Protein AF-A0A8C7IF73-F1 (afdb_monomer_lite)

Structure (mmCIF, N/CA/C/O backbone):
data_AF-A0A8C7IF73-F1
#
_entry.id   AF-A0A8C7IF73-F1
#
loop_
_atom_site.group_PDB
_atom_site.id
_atom_site.type_symbol
_atom_site.label_atom_id
_atom_site.label_alt_id
_atom_site.label_comp_id
_atom_site.label_asym_id
_atom_site.label_entity_id
_atom_site.label_seq_id
_atom_site.pdbx_PDB_ins_code
_atom_site.Cartn_x
_atom_site.Cartn_y
_atom_site.Cartn_z
_atom_site.occupancy
_atom_site.B_iso_or_equiv
_atom_site.auth_seq_id
_atom_site.auth_comp_id
_atom_site.auth_asym_id
_atom_site.auth_atom_id
_atom_site.pdbx_PDB_model_num
ATOM 1 N N . VAL A 1 1 ? 73.029 7.710 -110.529 1.00 63.19 1 VAL A N 1
ATOM 2 C CA . VAL A 1 1 ? 71.554 7.652 -110.372 1.00 63.19 1 VAL A CA 1
ATOM 3 C C . VAL A 1 1 ? 71.143 6.710 -109.238 1.00 63.19 1 VAL A C 1
ATOM 5 O O . VAL A 1 1 ? 70.596 7.200 -108.262 1.00 63.19 1 VAL A O 1
ATOM 8 N N . ASN A 1 2 ? 71.492 5.415 -109.267 1.00 70.94 2 ASN A N 1
ATOM 9 C CA . ASN A 1 2 ? 71.049 4.446 -108.241 1.00 70.94 2 ASN A CA 1
ATOM 10 C C . ASN A 1 2 ? 71.467 4.764 -106.793 1.00 70.94 2 ASN A C 1
ATOM 12 O O . ASN A 1 2 ? 70.643 4.641 -105.898 1.00 70.94 2 ASN A O 1
ATOM 16 N N . LEU A 1 3 ? 72.705 5.211 -106.543 1.00 71.00 3 LEU A N 1
ATOM 17 C CA . LEU A 1 3 ? 73.169 5.534 -105.181 1.00 71.00 3 LEU A CA 1
ATOM 18 C C . LEU A 1 3 ? 72.420 6.724 -104.553 1.00 71.00 3 LEU A C 1
ATOM 20 O O . LEU A 1 3 ? 72.043 6.648 -103.390 1.00 71.00 3 LEU A O 1
ATOM 24 N N . GLN A 1 4 ? 72.145 7.788 -105.316 1.00 70.31 4 GLN A N 1
ATOM 25 C CA . GLN A 1 4 ? 71.379 8.942 -104.821 1.00 70.31 4 GLN A CA 1
ATOM 26 C C . GLN A 1 4 ? 69.923 8.583 -104.526 1.00 70.31 4 GLN A C 1
ATOM 28 O O . GLN A 1 4 ? 69.417 8.954 -103.474 1.00 70.31 4 GLN A O 1
ATOM 33 N N . VAL A 1 5 ? 69.271 7.828 -105.416 1.00 76.06 5 VAL A N 1
ATOM 34 C CA . VAL A 1 5 ? 67.888 7.376 -105.203 1.00 76.06 5 VAL A CA 1
ATOM 35 C C . VAL A 1 5 ? 67.810 6.459 -103.983 1.00 76.06 5 VAL A C 1
ATOM 37 O O . VAL A 1 5 ? 66.917 6.620 -103.162 1.00 76.06 5 VAL A O 1
ATOM 40 N N . ASN A 1 6 ? 68.775 5.552 -103.806 1.00 77.19 6 ASN A N 1
ATOM 41 C CA . ASN A 1 6 ? 68.769 4.631 -102.672 1.00 77.19 6 ASN A CA 1
ATOM 42 C C . ASN A 1 6 ? 69.015 5.357 -101.340 1.00 77.19 6 ASN A C 1
ATOM 44 O O . ASN A 1 6 ? 68.323 5.092 -100.366 1.00 77.19 6 ASN A O 1
ATOM 48 N N . VAL A 1 7 ? 69.942 6.322 -101.295 1.00 77.69 7 VAL A N 1
ATOM 49 C CA . VAL A 1 7 ? 70.156 7.153 -100.097 1.00 77.69 7 VAL A CA 1
ATOM 50 C C . VAL A 1 7 ? 68.927 8.011 -99.804 1.00 77.69 7 VAL A C 1
ATOM 52 O O . VAL A 1 7 ? 68.497 8.070 -98.657 1.00 77.69 7 VAL A O 1
ATOM 55 N N . GLN A 1 8 ? 68.319 8.629 -100.818 1.00 75.50 8 GLN A N 1
ATOM 56 C CA . GLN A 1 8 ? 67.138 9.469 -100.638 1.00 75.50 8 GLN A CA 1
ATOM 57 C C . GLN A 1 8 ? 65.936 8.658 -100.144 1.00 75.50 8 GLN A C 1
ATOM 59 O O . GLN A 1 8 ? 65.316 9.048 -99.161 1.00 75.50 8 GLN A O 1
ATOM 64 N N . VAL A 1 9 ? 65.643 7.509 -100.759 1.00 78.94 9 VAL A N 1
ATOM 65 C CA . VAL A 1 9 ? 64.551 6.623 -100.330 1.00 78.94 9 VAL A CA 1
ATOM 66 C C . VAL A 1 9 ? 64.827 6.074 -98.935 1.00 78.94 9 VAL A C 1
ATOM 68 O O . VAL A 1 9 ? 63.935 6.095 -98.097 1.00 78.94 9 VAL A O 1
ATOM 71 N N . ASN A 1 10 ? 66.052 5.637 -98.641 1.00 78.56 10 ASN A N 1
ATOM 72 C CA . ASN A 1 10 ? 66.364 5.053 -97.340 1.00 78.56 10 ASN A CA 1
ATOM 73 C C . ASN A 1 10 ? 66.316 6.100 -96.218 1.00 78.56 10 ASN A C 1
ATOM 75 O O . ASN A 1 10 ? 65.770 5.827 -95.156 1.00 78.56 10 ASN A O 1
ATOM 79 N N . VAL A 1 11 ? 66.811 7.321 -96.454 1.00 78.31 11 VAL A N 1
ATOM 80 C CA . VAL A 1 11 ? 66.682 8.436 -95.501 1.00 78.31 11 VAL A CA 1
ATOM 81 C C . VAL A 1 11 ? 65.220 8.836 -95.344 1.00 78.31 11 VAL A C 1
ATOM 83 O O . VAL A 1 11 ? 64.757 8.984 -94.221 1.00 78.31 11 VAL A O 1
ATOM 86 N N . GLN A 1 12 ? 64.469 8.967 -96.435 1.00 77.50 12 GLN A N 1
ATOM 87 C CA . GLN A 1 12 ? 63.072 9.383 -96.378 1.00 77.50 12 GLN A CA 1
ATOM 88 C C . GLN A 1 12 ? 62.206 8.341 -95.662 1.00 77.50 12 GLN A C 1
ATOM 90 O O . GLN A 1 12 ? 61.445 8.702 -94.771 1.00 77.50 12 GLN A O 1
ATOM 95 N N . VAL A 1 13 ? 62.377 7.053 -95.967 1.00 77.81 13 VAL A N 1
ATOM 96 C CA . VAL A 1 13 ? 61.657 5.960 -95.304 1.00 77.81 13 VAL A CA 1
ATOM 97 C C . VAL A 1 13 ? 62.093 5.827 -93.847 1.00 77.81 13 VAL A C 1
ATOM 99 O O . VAL A 1 13 ? 61.225 5.776 -92.987 1.00 77.81 13 VAL A O 1
ATOM 102 N N . ASN A 1 14 ? 63.391 5.841 -93.520 1.00 77.62 14 ASN A N 1
ATOM 103 C CA . ASN A 1 14 ? 63.810 5.742 -92.116 1.00 77.62 14 ASN A CA 1
ATOM 104 C C . ASN A 1 14 ? 63.368 6.946 -91.294 1.00 77.62 14 ASN A C 1
ATOM 106 O O . ASN A 1 14 ? 62.935 6.768 -90.163 1.00 77.62 14 ASN A O 1
ATOM 110 N N . VAL A 1 15 ? 63.484 8.163 -91.820 1.00 77.06 15 VAL A N 1
ATOM 111 C CA . VAL A 1 15 ? 63.079 9.368 -91.090 1.00 77.06 15 VAL A CA 1
ATOM 112 C C . VAL A 1 15 ? 61.566 9.390 -90.931 1.00 77.06 15 VAL A C 1
ATOM 114 O O . VAL A 1 15 ? 61.086 9.613 -89.826 1.00 77.06 15 VAL A O 1
ATOM 117 N N . GLN A 1 16 ? 60.813 9.098 -91.992 1.00 76.44 16 GLN A N 1
ATOM 118 C CA . GLN A 1 16 ? 59.358 9.101 -91.938 1.00 76.44 16 GLN A CA 1
ATOM 119 C C . GLN A 1 16 ? 58.833 7.978 -91.045 1.00 76.44 16 GLN A C 1
ATOM 121 O O . GLN A 1 16 ? 58.046 8.252 -90.152 1.00 76.44 16 GLN A O 1
ATOM 126 N N . VAL A 1 17 ? 59.300 6.740 -91.209 1.00 75.88 17 VAL A N 1
ATOM 127 C CA . VAL A 1 17 ? 58.850 5.608 -90.391 1.00 75.88 17 VAL A CA 1
ATOM 128 C C . VAL A 1 17 ? 59.311 5.766 -88.945 1.00 75.88 17 VAL A C 1
ATOM 130 O O . VAL A 1 17 ? 58.489 5.612 -88.050 1.00 75.88 17 VAL A O 1
ATOM 133 N N . ASN A 1 18 ? 60.566 6.139 -88.671 1.00 73.94 18 ASN A N 1
ATOM 134 C CA . ASN A 1 18 ? 61.008 6.284 -87.281 1.00 73.94 18 ASN A CA 1
ATOM 135 C C . ASN A 1 18 ? 60.355 7.473 -86.588 1.00 73.94 18 ASN A C 1
ATOM 137 O O . ASN A 1 18 ? 59.951 7.324 -85.441 1.00 73.94 18 ASN A O 1
ATOM 141 N N . LEU A 1 19 ? 60.222 8.634 -87.238 1.00 73.94 19 LEU A N 1
ATOM 142 C CA . LEU A 1 19 ? 59.526 9.761 -86.614 1.00 73.94 19 LEU A CA 1
ATOM 143 C C . LEU A 1 19 ? 58.043 9.460 -86.464 1.00 73.94 19 LEU A C 1
ATOM 145 O O . LEU A 1 19 ? 57.499 9.677 -85.392 1.00 73.94 19 LEU A O 1
ATOM 149 N N . GLN A 1 20 ? 57.386 8.930 -87.490 1.00 74.31 20 GLN A N 1
ATOM 150 C CA . GLN A 1 20 ? 55.955 8.678 -87.426 1.00 74.31 20 GLN A CA 1
ATOM 151 C C . GLN A 1 20 ? 55.644 7.574 -86.415 1.00 74.31 20 GLN A C 1
ATOM 153 O O . GLN A 1 20 ? 54.807 7.788 -85.550 1.00 74.31 20 GLN A O 1
ATOM 158 N N . VAL A 1 21 ? 56.362 6.449 -86.425 1.00 74.44 21 VAL A N 1
ATOM 159 C CA . VAL A 1 21 ? 56.137 5.372 -85.454 1.00 74.44 21 VAL A CA 1
ATOM 160 C C . VAL A 1 21 ? 56.576 5.783 -84.051 1.00 74.44 21 VAL A C 1
ATOM 162 O O . VAL A 1 21 ? 55.777 5.636 -83.135 1.00 74.44 21 VAL A O 1
ATOM 165 N N . ASN A 1 22 ? 57.770 6.351 -83.834 1.00 73.69 22 ASN A N 1
ATOM 166 C CA . ASN A 1 22 ? 58.166 6.719 -82.467 1.00 73.69 22 ASN A CA 1
ATOM 167 C C . ASN A 1 22 ? 57.324 7.855 -81.910 1.00 73.69 22 ASN A C 1
ATOM 169 O O . ASN A 1 22 ? 56.934 7.783 -80.751 1.00 73.69 22 ASN A O 1
ATOM 173 N N . VAL A 1 23 ? 57.045 8.904 -82.687 1.00 73.62 23 VAL A N 1
ATOM 174 C CA . VAL A 1 23 ? 56.241 10.023 -82.186 1.00 73.62 23 VAL A CA 1
ATOM 175 C C . VAL A 1 23 ? 54.807 9.566 -81.987 1.00 73.62 23 VAL A C 1
ATOM 177 O O . VAL A 1 23 ? 54.263 9.796 -80.917 1.00 73.62 23 VAL A O 1
ATOM 180 N N . GLN A 1 24 ? 54.200 8.866 -82.945 1.00 72.12 24 GLN A N 1
ATOM 181 C CA . GLN A 1 24 ? 52.815 8.429 -82.800 1.00 72.12 24 GLN A CA 1
ATOM 182 C C . GLN A 1 24 ? 52.673 7.401 -81.678 1.00 72.12 24 GLN A C 1
ATOM 184 O O . GLN A 1 24 ? 51.814 7.578 -80.828 1.00 72.12 24 GLN A O 1
ATOM 189 N N . VAL A 1 25 ? 53.534 6.383 -81.600 1.00 73.69 25 VAL A N 1
ATOM 190 C CA . VAL A 1 25 ? 53.446 5.369 -80.541 1.00 73.69 25 VAL A CA 1
ATOM 191 C C . VAL A 1 25 ? 53.800 5.965 -79.183 1.00 73.69 25 VAL A C 1
ATOM 193 O O . VAL A 1 25 ? 53.023 5.783 -78.255 1.00 73.69 25 VAL A O 1
ATOM 196 N N . ASN A 1 26 ? 54.887 6.731 -79.029 1.00 73.69 26 ASN A N 1
ATOM 197 C CA . ASN A 1 26 ? 55.200 7.305 -77.715 1.00 73.69 26 ASN A CA 1
ATOM 198 C C . ASN A 1 26 ? 54.176 8.345 -77.285 1.00 73.69 26 ASN A C 1
ATOM 200 O O . ASN A 1 26 ? 53.788 8.349 -76.125 1.00 73.69 26 ASN A O 1
ATOM 204 N N . VAL A 1 27 ? 53.741 9.239 -78.172 1.00 73.88 27 VAL A N 1
ATOM 205 C CA . VAL A 1 27 ? 52.786 10.286 -77.796 1.00 73.88 27 VAL A CA 1
ATOM 206 C C . VAL A 1 27 ? 51.415 9.673 -77.548 1.00 73.88 27 VAL A C 1
ATOM 208 O O . VAL A 1 27 ? 50.813 9.969 -76.523 1.00 73.88 27 VAL A O 1
ATOM 211 N N . GLN A 1 28 ? 50.940 8.778 -78.416 1.00 73.56 28 GLN A N 1
ATOM 212 C CA . GLN A 1 28 ? 49.638 8.142 -78.246 1.00 73.56 28 GLN A CA 1
ATOM 213 C C . GLN A 1 28 ? 49.636 7.201 -77.045 1.00 73.56 28 GLN A C 1
ATOM 215 O O . GLN A 1 28 ? 48.755 7.325 -76.210 1.00 73.56 28 GLN A O 1
ATOM 220 N N . VAL A 1 29 ? 50.619 6.311 -76.889 1.00 74.12 29 VAL A N 1
ATOM 221 C CA . VAL A 1 29 ? 50.651 5.384 -75.748 1.00 74.12 29 VAL A CA 1
ATOM 222 C C . VAL A 1 29 ? 50.906 6.137 -74.449 1.00 74.12 29 VAL A C 1
ATOM 224 O O . VAL A 1 29 ? 50.178 5.906 -73.492 1.00 74.12 29 VAL A O 1
ATOM 227 N N . ASN A 1 30 ? 51.851 7.083 -74.386 1.00 71.50 30 ASN A N 1
ATOM 228 C CA . ASN A 1 30 ? 52.085 7.800 -73.130 1.00 71.50 30 ASN A CA 1
ATOM 229 C C . ASN A 1 30 ? 50.925 8.717 -72.770 1.00 71.50 30 ASN A C 1
ATOM 231 O O . ASN A 1 30 ? 50.540 8.728 -71.607 1.00 71.50 30 ASN A O 1
ATOM 235 N N . LEU A 1 31 ? 50.349 9.470 -73.714 1.00 72.25 31 LEU A N 1
ATOM 236 C CA . LEU A 1 31 ? 49.190 10.302 -73.391 1.00 72.25 31 LEU A CA 1
ATOM 237 C C . LEU A 1 31 ? 47.983 9.433 -73.075 1.00 72.25 31 LEU A C 1
ATOM 239 O O . LEU A 1 31 ? 47.347 9.656 -72.060 1.00 72.25 31 LEU A O 1
ATOM 243 N N . GLN A 1 32 ? 47.676 8.423 -73.880 1.00 73.00 32 GLN A N 1
ATOM 244 C CA . GLN A 1 32 ? 46.488 7.609 -73.661 1.00 73.00 32 GLN A CA 1
ATOM 245 C C . GLN A 1 32 ? 46.615 6.796 -72.373 1.00 73.00 32 GLN A C 1
ATOM 247 O O . GLN A 1 32 ? 45.716 6.854 -71.549 1.00 73.00 32 GLN A O 1
ATOM 252 N N . VAL A 1 33 ? 47.742 6.126 -72.123 1.00 72.69 33 VAL A N 1
ATOM 253 C CA . VAL A 1 33 ? 47.937 5.353 -70.890 1.00 72.69 33 VAL A CA 1
ATOM 254 C C . VAL A 1 33 ? 48.065 6.273 -69.680 1.00 72.69 33 VAL A C 1
ATOM 256 O O . VAL A 1 33 ? 47.333 6.066 -68.720 1.00 72.69 33 VAL A O 1
ATOM 259 N N . ASN A 1 34 ? 48.901 7.321 -69.690 1.00 72.44 34 ASN A N 1
ATOM 260 C CA . ASN A 1 34 ? 49.009 8.175 -68.500 1.00 72.44 34 ASN A CA 1
ATOM 261 C C . ASN A 1 34 ? 47.731 8.955 -68.233 1.00 72.44 34 ASN A C 1
ATOM 263 O O . ASN A 1 34 ? 47.347 9.066 -67.076 1.00 72.44 34 ASN A O 1
ATOM 267 N N . VAL A 1 35 ? 47.082 9.517 -69.252 1.00 73.12 35 VAL A N 1
ATOM 268 C CA . VAL A 1 35 ? 45.880 10.331 -69.045 1.00 73.12 35 VAL A CA 1
ATOM 269 C C . VAL A 1 35 ? 44.705 9.433 -68.692 1.00 73.12 35 VAL A C 1
ATOM 271 O O . VAL A 1 35 ? 44.022 9.717 -67.715 1.00 73.12 35 VAL A O 1
ATOM 274 N N . GLN A 1 36 ? 44.491 8.324 -69.405 1.00 72.25 36 GLN A N 1
ATOM 275 C CA . GLN A 1 36 ? 43.378 7.423 -69.114 1.00 72.25 36 GLN A CA 1
ATOM 276 C C . GLN A 1 36 ? 43.580 6.709 -67.781 1.00 72.25 36 GLN A C 1
ATOM 278 O O . GLN A 1 36 ? 42.672 6.727 -66.964 1.00 72.25 36 GLN A O 1
ATOM 283 N N . VAL A 1 37 ? 44.757 6.135 -67.511 1.00 72.94 37 VAL A N 1
ATOM 284 C CA . VAL A 1 37 ? 44.994 5.425 -66.247 1.00 72.94 37 VAL A CA 1
ATOM 285 C C . VAL A 1 37 ? 45.024 6.405 -65.080 1.00 72.94 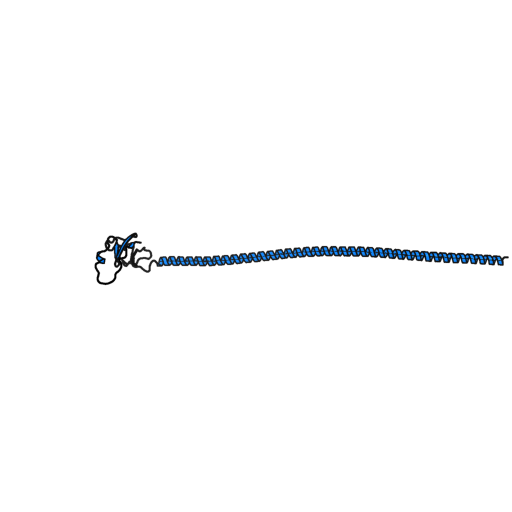37 VAL A C 1
ATOM 287 O O . VAL A 1 37 ? 44.346 6.144 -64.094 1.00 72.94 37 VAL A O 1
ATOM 290 N N . ASN A 1 38 ? 45.702 7.558 -65.167 1.00 71.62 38 ASN A N 1
ATOM 291 C CA . ASN A 1 38 ? 45.685 8.494 -64.036 1.00 71.62 38 ASN A CA 1
ATOM 292 C C . ASN A 1 38 ? 44.313 9.115 -63.816 1.00 71.62 38 ASN A C 1
ATOM 294 O O . ASN A 1 38 ? 43.911 9.223 -62.664 1.00 71.62 38 ASN A O 1
ATOM 298 N N . LEU A 1 39 ? 43.588 9.538 -64.856 1.00 70.88 39 LEU A N 1
ATOM 299 C CA . LEU A 1 39 ? 42.259 10.112 -64.644 1.00 70.88 39 LEU A CA 1
ATOM 300 C C . LEU A 1 39 ? 41.275 9.047 -64.186 1.00 70.88 39 LEU A C 1
ATOM 302 O O . LEU A 1 39 ? 40.559 9.286 -63.224 1.00 70.88 39 LEU A O 1
ATOM 306 N N . GLN A 1 40 ? 41.253 7.875 -64.817 1.00 73.50 40 GLN A N 1
ATOM 307 C CA . GLN A 1 40 ? 40.309 6.823 -64.462 1.00 73.50 40 GLN A CA 1
ATOM 308 C C . GLN A 1 40 ? 40.616 6.264 -63.076 1.00 73.50 40 GLN A C 1
ATOM 310 O O . GLN A 1 40 ? 39.714 6.208 -62.254 1.00 73.50 40 GLN A O 1
ATOM 315 N N . VAL A 1 41 ? 41.868 5.921 -62.763 1.00 72.94 41 VAL A N 1
ATOM 316 C CA . VAL A 1 41 ? 42.218 5.393 -61.438 1.00 72.94 41 VAL A CA 1
ATOM 317 C C . VAL A 1 41 ? 42.063 6.472 -60.373 1.00 72.94 41 VAL A C 1
ATOM 319 O O . VAL A 1 41 ? 41.419 6.203 -59.367 1.00 72.94 41 VAL A O 1
ATOM 322 N N . ASN A 1 42 ? 42.553 7.702 -60.571 1.00 70.00 42 ASN A N 1
ATOM 323 C CA . ASN A 1 42 ? 42.408 8.719 -59.524 1.00 70.00 42 ASN A CA 1
ATOM 324 C C . ASN A 1 42 ? 40.960 9.155 -59.335 1.00 70.00 42 ASN A C 1
ATOM 326 O O . ASN A 1 42 ? 40.535 9.276 -58.193 1.00 70.00 42 ASN A O 1
ATOM 330 N N . LEU A 1 43 ? 40.189 9.390 -60.402 1.00 71.81 43 LEU A N 1
ATOM 331 C CA . LEU A 1 43 ? 38.789 9.788 -60.246 1.00 71.81 43 LEU A CA 1
ATOM 332 C C . LEU A 1 43 ? 37.948 8.625 -59.743 1.00 71.81 43 LEU A C 1
ATOM 334 O O . LEU A 1 43 ? 37.188 8.813 -58.804 1.00 71.81 43 LEU A O 1
ATOM 338 N N . GLN A 1 44 ? 38.084 7.427 -60.306 1.00 72.31 44 GLN A N 1
ATOM 339 C CA . GLN A 1 44 ? 37.271 6.295 -59.880 1.00 72.31 44 GLN A CA 1
ATOM 340 C C . GLN A 1 44 ? 37.630 5.878 -58.457 1.00 72.31 44 GLN A C 1
ATOM 342 O O . GLN A 1 44 ? 36.732 5.761 -57.637 1.00 72.31 44 GLN A O 1
ATOM 347 N N . VAL A 1 45 ? 38.911 5.729 -58.113 1.00 72.44 45 VAL A N 1
ATOM 348 C CA . VAL A 1 45 ? 39.301 5.331 -56.755 1.00 72.44 45 VAL A CA 1
ATOM 349 C C . VAL A 1 45 ? 39.002 6.444 -55.757 1.00 72.44 45 VAL A C 1
ATOM 351 O O . VAL A 1 45 ? 38.365 6.154 -54.751 1.00 72.44 45 VAL A O 1
ATOM 354 N N . ASN A 1 46 ? 39.350 7.713 -56.011 1.00 70.38 46 ASN A N 1
ATOM 355 C CA . ASN A 1 46 ? 39.034 8.760 -55.030 1.00 70.38 46 ASN A CA 1
ATOM 356 C C . ASN A 1 46 ? 37.538 8.988 -54.895 1.00 70.38 46 ASN A C 1
ATOM 358 O O . ASN A 1 46 ? 37.066 9.117 -53.773 1.00 70.38 46 ASN A O 1
ATOM 362 N N . VAL A 1 47 ? 36.782 9.060 -55.992 1.00 72.69 47 VAL A N 1
ATOM 363 C CA . VAL A 1 47 ? 35.342 9.320 -55.902 1.00 72.69 47 VAL A CA 1
ATOM 364 C C . VAL A 1 47 ? 34.639 8.107 -55.319 1.00 72.69 47 VAL A C 1
ATOM 366 O O . VAL A 1 47 ? 33.863 8.266 -54.388 1.00 72.69 47 VAL A O 1
ATOM 369 N N . GLN A 1 48 ? 34.928 6.895 -55.786 1.00 71.75 48 GLN A N 1
ATOM 370 C CA . GLN A 1 48 ? 34.258 5.702 -55.285 1.00 71.75 48 GLN A CA 1
ATOM 371 C C . GLN A 1 48 ? 34.637 5.434 -53.828 1.00 71.75 48 GLN A C 1
ATOM 373 O O . GLN A 1 48 ? 33.744 5.250 -53.014 1.00 71.75 48 GLN A O 1
ATOM 378 N N . VAL A 1 49 ? 35.917 5.506 -53.450 1.00 72.94 49 VAL A N 1
ATOM 379 C CA . VAL A 1 49 ? 36.326 5.300 -52.053 1.00 72.94 49 VAL A CA 1
ATOM 380 C C . VAL A 1 49 ? 35.831 6.439 -51.165 1.00 72.94 49 VAL A C 1
ATOM 382 O O . VAL A 1 49 ? 35.212 6.150 -50.150 1.00 72.94 49 VAL A O 1
ATOM 385 N N . ASN A 1 50 ? 35.997 7.719 -51.526 1.00 71.69 50 ASN A N 1
ATOM 386 C CA . ASN A 1 50 ? 35.506 8.797 -50.656 1.00 71.69 50 ASN A CA 1
ATOM 387 C C . ASN A 1 50 ? 33.990 8.812 -50.552 1.00 71.69 50 ASN A C 1
ATOM 389 O O . ASN A 1 50 ? 33.480 9.010 -49.458 1.00 71.69 50 ASN A O 1
ATOM 393 N N . VAL A 1 51 ? 33.257 8.641 -51.651 1.00 73.31 51 VAL A N 1
ATOM 394 C CA . VAL A 1 51 ? 31.792 8.698 -51.619 1.00 73.31 51 VAL A CA 1
ATOM 395 C C . VAL A 1 51 ? 31.241 7.460 -50.930 1.00 73.31 51 VAL A C 1
ATOM 397 O O . VAL A 1 51 ? 30.388 7.593 -50.059 1.00 73.31 51 VAL A O 1
ATOM 400 N N . GLN A 1 52 ? 31.747 6.269 -51.248 1.00 72.31 52 GLN A N 1
ATOM 401 C CA . GLN A 1 52 ? 31.251 5.031 -50.660 1.00 72.31 52 GLN A CA 1
ATOM 402 C C . GLN A 1 52 ? 31.647 4.921 -49.188 1.00 72.31 52 GLN A C 1
ATOM 404 O O . GLN A 1 52 ? 30.782 4.652 -48.367 1.00 72.31 52 GLN A O 1
ATOM 409 N N . VAL A 1 53 ? 32.897 5.212 -48.814 1.00 72.56 53 VAL A N 1
ATOM 410 C CA . VAL A 1 53 ? 33.318 5.181 -47.405 1.00 72.56 53 VAL A CA 1
ATOM 411 C C . VAL A 1 53 ? 32.648 6.301 -46.617 1.00 72.56 53 VAL A C 1
ATOM 413 O O . VAL A 1 53 ? 32.102 6.014 -45.559 1.00 72.56 53 VAL A O 1
ATOM 416 N N . ASN A 1 54 ? 32.587 7.547 -47.108 1.00 69.94 54 ASN A N 1
ATOM 417 C CA . ASN A 1 54 ? 31.911 8.601 -46.342 1.00 69.94 54 ASN A CA 1
ATOM 418 C C . ASN A 1 54 ? 30.412 8.360 -46.227 1.00 69.94 54 ASN A C 1
ATOM 420 O O . ASN A 1 54 ? 29.879 8.557 -45.142 1.00 69.94 54 ASN A O 1
ATOM 424 N N . LEU A 1 55 ? 29.715 7.957 -47.292 1.00 70.31 55 LEU A N 1
ATOM 425 C CA . LEU A 1 55 ? 28.278 7.706 -47.193 1.00 70.31 55 LEU A CA 1
ATOM 426 C C . LEU A 1 55 ? 27.999 6.467 -46.358 1.00 70.31 55 LEU A C 1
ATOM 428 O O . LEU A 1 55 ? 27.148 6.527 -45.483 1.00 70.31 55 LEU A O 1
ATOM 432 N N . GLN A 1 56 ? 28.716 5.368 -46.580 1.00 73.25 56 GLN A N 1
ATOM 433 C CA . GLN A 1 56 ? 28.465 4.125 -45.863 1.00 73.25 56 GLN A CA 1
ATOM 434 C C . GLN A 1 56 ? 28.864 4.250 -44.395 1.00 73.25 56 GLN A C 1
ATOM 436 O O . GLN A 1 56 ? 28.057 3.927 -43.538 1.00 73.25 56 GLN A O 1
ATOM 441 N N . VAL A 1 57 ? 30.041 4.791 -44.074 1.00 71.62 57 VAL A N 1
ATOM 442 C CA . VAL A 1 57 ? 30.451 4.980 -42.676 1.00 71.62 57 VAL A CA 1
ATOM 443 C C . VAL A 1 57 ? 29.583 6.037 -42.001 1.00 71.62 57 VAL A C 1
ATOM 445 O O . VAL A 1 57 ? 29.076 5.763 -40.921 1.00 71.62 57 VAL A O 1
ATOM 448 N N . ASN A 1 58 ? 29.316 7.199 -42.612 1.00 69.06 58 ASN A N 1
ATOM 449 C CA . ASN A 1 58 ? 28.483 8.199 -41.936 1.00 69.06 58 ASN A CA 1
ATOM 450 C C . ASN A 1 58 ? 27.033 7.752 -41.791 1.00 69.06 58 ASN A C 1
ATOM 452 O O . ASN A 1 58 ? 26.472 7.956 -40.722 1.00 69.06 58 ASN A O 1
ATOM 456 N N . LEU A 1 59 ? 26.408 7.161 -42.814 1.00 69.50 59 LEU A N 1
ATOM 457 C CA . LEU A 1 59 ? 25.026 6.694 -42.684 1.00 69.50 59 LEU A CA 1
ATOM 458 C C . LEU A 1 59 ? 24.951 5.488 -41.764 1.00 69.50 59 LEU A C 1
ATOM 460 O O . LEU A 1 59 ? 24.119 5.481 -40.871 1.00 69.50 59 LEU A O 1
ATOM 464 N N . GLN A 1 60 ? 25.810 4.488 -41.928 1.00 71.75 60 GLN A N 1
ATOM 465 C CA . GLN A 1 60 ? 25.725 3.278 -41.123 1.00 71.75 60 GLN A CA 1
ATOM 466 C C . GLN A 1 60 ? 26.091 3.567 -39.667 1.00 71.75 60 GLN A C 1
ATOM 468 O O . GLN A 1 60 ? 25.333 3.192 -38.785 1.00 71.75 60 GLN A O 1
ATOM 473 N N . VAL A 1 61 ? 27.167 4.312 -39.393 1.00 71.00 61 VAL A N 1
ATOM 474 C CA . VAL A 1 61 ? 27.531 4.672 -38.015 1.00 71.00 61 VAL A CA 1
ATOM 475 C C . VAL A 1 61 ? 26.512 5.638 -37.420 1.00 71.00 61 VAL A C 1
ATOM 477 O O . VAL A 1 61 ? 26.024 5.356 -36.333 1.00 71.00 61 VAL A O 1
ATOM 480 N N . ASN A 1 62 ? 26.098 6.717 -38.099 1.00 69.25 62 ASN A N 1
ATOM 481 C CA . ASN A 1 62 ? 25.113 7.621 -37.489 1.00 69.25 62 ASN A CA 1
ATOM 482 C C . ASN A 1 62 ? 23.751 6.963 -37.317 1.00 69.25 62 ASN A C 1
ATOM 484 O O . ASN A 1 62 ? 23.135 7.150 -36.277 1.00 69.25 62 ASN A O 1
ATOM 488 N N . VAL A 1 63 ? 23.249 6.222 -38.303 1.00 71.94 63 VAL A N 1
ATOM 489 C CA . VAL A 1 63 ? 21.916 5.615 -38.211 1.00 71.94 63 VAL A CA 1
ATOM 490 C C . VAL A 1 63 ? 21.935 4.459 -37.222 1.00 71.94 63 VAL A C 1
ATOM 492 O O . VAL A 1 63 ? 21.060 4.400 -36.365 1.00 71.94 63 VAL A O 1
ATOM 495 N N . GLN A 1 64 ? 22.935 3.579 -37.277 1.00 71.25 64 GLN A N 1
ATOM 496 C CA . GLN A 1 64 ? 23.013 2.436 -36.372 1.00 71.25 64 GLN A CA 1
ATOM 497 C C . GLN A 1 64 ? 23.324 2.881 -34.945 1.00 71.25 64 GLN A C 1
ATOM 499 O O . GLN A 1 64 ? 22.623 2.458 -34.037 1.00 71.25 64 GLN A O 1
ATOM 504 N N . VAL A 1 65 ? 24.294 3.774 -34.722 1.00 71.56 65 VAL A N 1
ATOM 505 C CA . VAL A 1 65 ? 24.601 4.261 -33.369 1.00 71.56 65 VAL A CA 1
ATOM 506 C C . VAL A 1 65 ? 23.450 5.104 -32.830 1.00 71.56 65 VAL A C 1
ATOM 508 O O . VAL A 1 65 ? 23.036 4.861 -31.704 1.00 71.56 65 VAL A O 1
ATOM 511 N N . ASN A 1 66 ? 22.853 6.022 -33.603 1.00 68.06 66 ASN A N 1
ATOM 512 C CA . ASN A 1 66 ? 21.731 6.806 -33.074 1.00 68.06 66 ASN A CA 1
ATOM 513 C C . ASN A 1 66 ? 20.494 5.952 -32.820 1.00 68.06 66 ASN A C 1
ATOM 515 O O . ASN A 1 66 ? 19.873 6.126 -31.779 1.00 68.06 66 ASN A O 1
ATOM 519 N N . LEU A 1 67 ? 20.113 5.042 -33.723 1.00 69.94 67 LEU A N 1
ATOM 520 C CA . LEU A 1 67 ? 18.949 4.185 -33.486 1.00 69.94 67 LEU A CA 1
ATOM 521 C C . LEU A 1 67 ? 19.220 3.191 -32.367 1.00 69.94 67 LEU A C 1
ATOM 523 O O . LEU A 1 67 ? 18.384 3.044 -31.488 1.00 69.94 67 LEU A O 1
ATOM 527 N N . GLN A 1 68 ? 20.373 2.530 -32.359 1.00 72.25 68 GLN A N 1
ATOM 528 C CA . GLN A 1 68 ? 20.675 1.528 -31.347 1.00 72.25 68 GLN A CA 1
ATOM 529 C C . GLN A 1 68 ? 20.843 2.180 -29.976 1.00 72.25 68 GLN A C 1
ATOM 531 O O . GLN A 1 68 ? 20.215 1.726 -29.031 1.00 72.25 68 GLN A O 1
ATOM 536 N N . VAL A 1 69 ? 21.580 3.288 -29.857 1.00 70.12 69 VAL A N 1
ATOM 537 C CA . VAL A 1 69 ? 21.734 3.992 -28.577 1.00 70.12 69 VAL A CA 1
ATOM 538 C C . VAL A 1 69 ? 20.417 4.629 -28.143 1.00 70.12 69 VAL A C 1
ATOM 540 O O . VAL A 1 69 ? 20.009 4.395 -27.012 1.00 70.12 69 VAL A O 1
ATOM 543 N N . ASN A 1 70 ? 19.692 5.359 -29.001 1.00 68.06 70 ASN A N 1
ATOM 544 C CA . ASN A 1 70 ? 18.429 5.967 -28.564 1.00 68.06 70 ASN A CA 1
ATOM 545 C C . ASN A 1 70 ? 17.369 4.925 -28.237 1.00 68.06 70 ASN A C 1
ATOM 547 O O . ASN A 1 70 ? 16.691 5.070 -27.228 1.00 68.06 70 ASN A O 1
ATOM 551 N N . VAL A 1 71 ? 17.192 3.892 -29.061 1.00 71.50 71 VAL A N 1
ATOM 552 C CA . VAL A 1 71 ? 16.158 2.880 -28.815 1.00 71.50 71 VAL A CA 1
ATOM 553 C C . VAL A 1 71 ? 16.551 2.015 -27.629 1.00 71.50 71 VAL A C 1
ATOM 555 O O . VAL A 1 71 ? 15.725 1.809 -26.751 1.00 71.50 71 VAL A O 1
ATOM 558 N N . GLN A 1 72 ? 17.797 1.552 -27.540 1.00 71.69 72 GLN A N 1
ATOM 559 C CA . GLN A 1 72 ? 18.220 0.709 -26.426 1.00 71.69 72 GLN A CA 1
ATOM 560 C C . GLN A 1 72 ? 18.219 1.495 -25.116 1.00 71.69 72 GLN A C 1
ATOM 562 O O . GLN A 1 72 ? 17.642 1.018 -24.149 1.00 71.69 72 GLN A O 1
ATOM 567 N N . VAL A 1 73 ? 18.757 2.717 -25.077 1.00 69.56 73 VAL A N 1
ATOM 568 C CA . VAL A 1 73 ? 18.743 3.535 -23.856 1.00 69.56 73 VAL A CA 1
ATOM 569 C C . VAL A 1 73 ? 17.321 3.959 -23.502 1.00 69.56 73 VAL A C 1
ATOM 571 O O . VAL A 1 73 ? 16.926 3.760 -22.360 1.00 69.56 73 VAL A O 1
ATOM 574 N N . ASN A 1 74 ? 16.503 4.459 -24.438 1.00 69.44 74 ASN A N 1
ATOM 575 C CA . ASN A 1 74 ? 15.133 4.855 -24.087 1.00 69.44 74 ASN A CA 1
ATOM 576 C C . ASN A 1 74 ? 14.275 3.668 -23.681 1.00 69.44 74 ASN A C 1
ATOM 578 O O . ASN A 1 74 ? 13.549 3.777 -22.702 1.00 69.44 74 ASN A O 1
ATOM 582 N N . VAL A 1 75 ? 14.320 2.549 -24.406 1.00 72.81 75 VAL A N 1
ATOM 583 C CA . VAL A 1 75 ? 13.498 1.382 -24.070 1.00 72.81 75 VAL A CA 1
ATOM 584 C C . VAL A 1 75 ? 13.994 0.759 -22.776 1.00 72.81 75 VAL A C 1
ATOM 586 O O . VAL A 1 75 ? 13.182 0.491 -21.901 1.00 72.81 75 VAL A O 1
ATOM 589 N N . GLN A 1 76 ? 15.300 0.577 -22.598 1.00 72.19 76 GLN A N 1
ATOM 590 C CA . GLN A 1 76 ? 15.836 -0.034 -21.388 1.00 72.19 76 GLN A CA 1
ATOM 591 C C . GLN A 1 76 ? 15.614 0.869 -20.172 1.00 72.19 76 GLN A C 1
ATOM 593 O O . GLN A 1 76 ? 15.113 0.387 -19.165 1.00 72.19 76 GLN A O 1
ATOM 598 N N . VAL A 1 77 ? 15.864 2.178 -20.268 1.00 70.88 77 VAL A N 1
ATOM 599 C CA . VAL A 1 77 ? 15.603 3.116 -19.166 1.00 70.88 77 VAL A CA 1
ATOM 600 C C . VAL A 1 77 ? 14.105 3.244 -18.902 1.00 70.88 77 VAL A C 1
ATOM 602 O O . VAL A 1 77 ? 13.704 3.090 -17.756 1.00 70.88 77 VAL A O 1
ATOM 605 N N . ASN A 1 78 ? 13.246 3.442 -19.910 1.00 69.88 78 ASN A N 1
ATOM 606 C CA . ASN A 1 78 ? 11.805 3.551 -19.651 1.00 69.88 78 ASN A CA 1
ATOM 607 C C . ASN A 1 78 ? 11.220 2.257 -19.106 1.00 69.88 78 ASN A C 1
ATOM 609 O O . ASN A 1 78 ? 10.421 2.313 -18.180 1.00 69.88 78 ASN A O 1
ATOM 613 N N . VAL A 1 79 ? 11.563 1.103 -19.672 1.00 73.44 79 VAL A N 1
ATOM 614 C CA . VAL A 1 79 ? 10.994 -0.176 -19.237 1.00 73.44 79 VAL A CA 1
ATOM 615 C C . VAL A 1 79 ? 11.533 -0.542 -17.862 1.00 73.44 79 VAL A C 1
ATOM 617 O O . VAL A 1 79 ? 10.747 -0.891 -16.988 1.00 73.44 79 VAL A O 1
ATOM 620 N N . GLN A 1 80 ? 12.840 -0.410 -17.631 1.00 73.12 80 GLN A N 1
ATOM 621 C CA . GLN A 1 80 ? 13.451 -0.764 -16.355 1.00 73.12 80 GLN A CA 1
ATOM 622 C C . GLN A 1 80 ? 13.046 0.217 -15.253 1.00 73.12 80 GLN A C 1
ATOM 624 O O . GLN A 1 80 ? 12.623 -0.233 -14.198 1.00 73.12 80 GLN A O 1
ATOM 629 N N . VAL A 1 81 ? 13.070 1.532 -15.493 1.00 70.88 81 VAL A N 1
ATOM 630 C CA . VAL A 1 81 ? 12.635 2.521 -14.493 1.00 70.88 81 VAL A CA 1
ATOM 631 C C . VAL A 1 81 ? 11.133 2.413 -14.247 1.00 70.88 81 VAL A C 1
ATOM 633 O O . VAL A 1 81 ? 10.736 2.354 -13.089 1.00 70.88 81 VAL A O 1
ATOM 636 N N . ASN A 1 82 ? 10.283 2.305 -15.277 1.00 68.56 82 ASN A N 1
ATOM 637 C CA . ASN A 1 82 ? 8.841 2.187 -15.032 1.00 68.56 82 ASN A CA 1
ATOM 638 C C . ASN A 1 82 ? 8.476 0.877 -14.344 1.00 68.56 82 ASN A C 1
ATOM 640 O O . ASN A 1 82 ? 7.664 0.910 -13.427 1.00 68.56 82 ASN A O 1
ATOM 644 N N . LEU A 1 83 ? 9.038 -0.266 -14.751 1.00 69.81 83 LEU A N 1
ATOM 645 C CA . LEU A 1 83 ? 8.740 -1.535 -14.085 1.00 69.81 83 LEU A CA 1
ATOM 646 C C . LEU A 1 83 ? 9.320 -1.562 -12.680 1.00 69.81 83 LEU A C 1
ATOM 648 O O . LEU A 1 83 ? 8.612 -1.924 -11.753 1.00 69.81 83 LEU A O 1
ATOM 652 N N . GLN A 1 84 ? 10.573 -1.159 -12.492 1.00 73.00 84 GLN A N 1
ATOM 653 C CA . GLN A 1 84 ? 11.209 -1.221 -11.184 1.00 73.00 84 GLN A CA 1
ATOM 654 C C . GLN A 1 84 ? 10.546 -0.242 -10.213 1.00 73.00 84 GLN A C 1
ATOM 656 O O . GLN A 1 84 ? 10.181 -0.650 -9.118 1.00 73.00 84 GLN A O 1
ATOM 661 N N . VAL A 1 85 ? 10.283 1.002 -10.624 1.00 70.81 85 VAL A N 1
ATOM 662 C CA . VAL A 1 85 ? 9.592 1.981 -9.776 1.00 70.81 85 VAL A CA 1
ATOM 663 C C . VAL A 1 85 ? 8.140 1.570 -9.543 1.00 70.81 85 VAL A C 1
ATOM 665 O O . VAL A 1 85 ? 7.735 1.511 -8.389 1.00 70.81 85 VAL A O 1
ATOM 668 N N . ASN A 1 86 ? 7.353 1.207 -10.565 1.00 70.44 86 ASN A N 1
ATOM 669 C CA . ASN A 1 86 ? 5.957 0.822 -10.318 1.00 70.44 86 ASN A CA 1
ATOM 670 C C . ASN A 1 86 ? 5.842 -0.453 -9.495 1.00 70.44 86 ASN A C 1
ATOM 672 O O . ASN A 1 86 ? 5.006 -0.509 -8.600 1.00 70.44 86 ASN A O 1
ATOM 676 N N . VAL A 1 87 ? 6.628 -1.486 -9.790 1.00 73.00 87 VAL A N 1
ATOM 677 C CA . VAL A 1 87 ? 6.525 -2.768 -9.088 1.00 73.00 87 VAL A CA 1
ATOM 678 C C . VAL A 1 87 ? 7.058 -2.623 -7.670 1.00 73.00 87 VAL A C 1
ATOM 680 O O . VAL A 1 87 ? 6.375 -3.034 -6.738 1.00 73.00 87 VAL A O 1
ATOM 683 N N . GLN A 1 88 ? 8.218 -1.992 -7.477 1.00 73.25 88 GLN A N 1
ATOM 684 C CA . GLN A 1 88 ? 8.805 -1.828 -6.150 1.00 73.25 88 GLN A CA 1
ATOM 685 C C . GLN A 1 88 ? 7.980 -0.874 -5.289 1.00 73.25 88 GLN A C 1
ATOM 687 O O . GLN A 1 88 ? 7.673 -1.222 -4.155 1.00 73.25 88 GLN A O 1
ATOM 692 N N . VAL A 1 89 ? 7.552 0.281 -5.812 1.00 71.44 89 VAL A N 1
ATOM 693 C CA . VAL A 1 89 ? 6.724 1.223 -5.046 1.00 71.44 89 VAL A CA 1
ATOM 694 C C . VAL A 1 89 ? 5.351 0.620 -4.765 1.00 71.44 89 VAL A C 1
ATOM 696 O O . VAL A 1 89 ? 4.919 0.668 -3.619 1.00 71.44 89 VAL A O 1
ATOM 699 N N . ASN A 1 90 ? 4.680 -0.020 -5.731 1.00 69.94 90 ASN A N 1
ATOM 700 C CA . ASN A 1 90 ? 3.369 -0.614 -5.450 1.00 69.94 90 ASN A CA 1
ATOM 701 C C . ASN A 1 90 ? 3.453 -1.785 -4.475 1.00 69.94 90 ASN A C 1
ATOM 703 O O . ASN A 1 90 ? 2.622 -1.855 -3.576 1.00 69.94 90 ASN A O 1
ATOM 707 N N . LEU A 1 91 ? 4.419 -2.699 -4.618 1.00 70.94 91 LEU A N 1
ATOM 708 C CA . LEU A 1 91 ? 4.560 -3.811 -3.672 1.00 70.94 91 LEU A CA 1
ATOM 709 C C . LEU A 1 91 ? 4.999 -3.315 -2.305 1.00 70.94 91 LEU A C 1
ATOM 711 O O . LEU A 1 91 ? 4.402 -3.704 -1.310 1.00 70.94 91 LEU A O 1
ATOM 715 N N . GLN A 1 92 ? 6.006 -2.450 -2.232 1.00 73.75 92 GLN A N 1
ATOM 716 C CA . GLN A 1 92 ? 6.519 -1.985 -0.953 1.00 73.75 92 GLN A CA 1
ATOM 717 C C . GLN A 1 92 ? 5.476 -1.134 -0.233 1.00 73.75 92 GLN A C 1
ATOM 719 O O . GLN A 1 92 ? 5.189 -1.404 0.925 1.00 73.75 92 GLN A O 1
ATOM 724 N N . VAL A 1 93 ? 4.829 -0.182 -0.909 1.00 71.75 93 VAL A N 1
ATOM 725 C CA . VAL A 1 93 ? 3.794 0.651 -0.285 1.00 71.75 93 VAL A CA 1
ATOM 726 C C . VAL A 1 93 ? 2.558 -0.180 0.050 1.00 71.75 93 VAL A C 1
ATOM 728 O O . VAL A 1 93 ? 2.131 -0.140 1.198 1.00 71.75 93 VAL A O 1
ATOM 731 N N . ASN A 1 94 ? 2.005 -0.985 -0.866 1.00 69.94 94 ASN A N 1
ATOM 732 C CA . ASN A 1 94 ? 0.803 -1.759 -0.529 1.00 69.94 94 ASN A CA 1
ATOM 733 C C . ASN A 1 94 ? 1.072 -2.800 0.547 1.00 69.94 94 ASN A C 1
ATOM 735 O O . ASN A 1 94 ? 0.267 -2.927 1.461 1.00 69.94 94 ASN A O 1
ATOM 739 N N . VAL A 1 95 ? 2.167 -3.557 0.457 1.00 73.12 95 VAL A N 1
ATOM 740 C CA . VAL A 1 95 ? 2.447 -4.617 1.429 1.00 73.12 95 VAL A CA 1
ATOM 741 C C . VAL A 1 95 ? 2.845 -4.006 2.761 1.00 73.12 95 VAL A C 1
ATOM 743 O O . VAL A 1 95 ? 2.290 -4.399 3.779 1.00 73.12 95 VAL A O 1
ATOM 746 N N . GLN A 1 96 ? 3.741 -3.020 2.789 1.00 73.12 96 GLN A N 1
ATOM 747 C CA . GLN A 1 96 ? 4.175 -2.423 4.048 1.00 73.12 96 GLN A CA 1
ATOM 748 C C . GLN A 1 96 ? 3.029 -1.667 4.721 1.00 73.12 96 GLN A C 1
ATOM 750 O O . GLN A 1 96 ? 2.799 -1.877 5.905 1.00 73.12 96 GLN A O 1
ATOM 755 N N . VAL A 1 97 ? 2.252 -0.866 3.984 1.00 71.94 97 VAL A N 1
ATOM 756 C CA . VAL A 1 97 ? 1.107 -0.147 4.561 1.00 71.94 97 VAL A CA 1
ATOM 757 C C . VAL A 1 97 ? 0.009 -1.123 4.976 1.00 71.94 97 VAL A C 1
ATOM 759 O O . VAL A 1 97 ? -0.434 -1.042 6.116 1.00 71.94 97 VAL A O 1
ATOM 762 N N . ASN A 1 98 ? -0.396 -2.095 4.147 1.00 71.88 98 ASN A N 1
ATOM 763 C CA . ASN A 1 98 ? -1.443 -3.036 4.567 1.00 71.88 98 ASN A CA 1
ATOM 764 C C . ASN A 1 98 ? -1.005 -3.907 5.735 1.00 71.88 98 ASN A C 1
ATOM 766 O O . ASN A 1 98 ? -1.801 -4.124 6.640 1.00 71.88 98 ASN A O 1
ATOM 770 N N . VAL A 1 99 ? 0.218 -4.437 5.723 1.00 74.88 99 VAL A N 1
ATOM 771 C CA . VAL A 1 99 ? 0.687 -5.334 6.782 1.00 74.88 99 VAL A CA 1
ATOM 772 C C . VAL A 1 99 ? 0.914 -4.549 8.066 1.00 74.88 99 VAL A C 1
ATOM 774 O O . VAL A 1 99 ? 0.437 -4.972 9.113 1.00 74.88 99 VAL A O 1
ATOM 777 N N . GLN A 1 100 ? 1.571 -3.390 8.002 1.00 74.12 100 GLN A N 1
ATOM 778 C CA . GLN A 1 100 ? 1.860 -2.585 9.184 1.00 74.12 100 GLN A CA 1
ATOM 779 C C . GLN A 1 100 ? 0.586 -1.972 9.765 1.00 74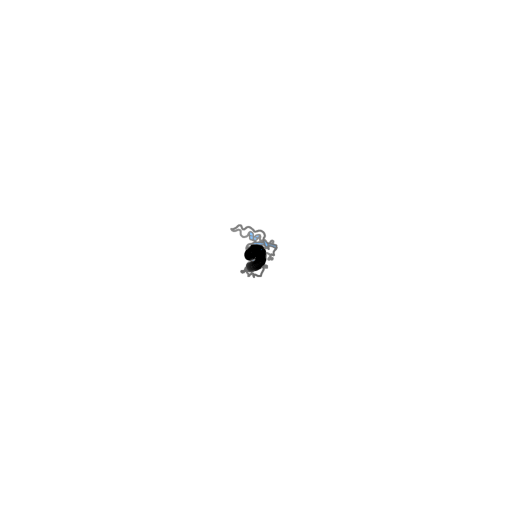.12 100 GLN A C 1
ATOM 781 O O . GLN A 1 100 ? 0.372 -2.086 10.965 1.00 74.12 100 GLN A O 1
ATOM 786 N N . VAL A 1 101 ? -0.302 -1.403 8.943 1.00 71.75 101 VAL A N 1
ATOM 787 C CA . VAL A 1 101 ? -1.568 -0.837 9.431 1.00 71.75 101 VAL A CA 1
ATOM 788 C C . VAL A 1 101 ? -2.495 -1.941 9.932 1.00 71.75 101 VAL A C 1
ATOM 790 O O . VAL A 1 101 ? -3.027 -1.798 11.026 1.00 71.75 101 VAL A O 1
ATOM 793 N N . ASN A 1 102 ? -2.653 -3.070 9.227 1.00 69.94 102 ASN A N 1
ATOM 794 C CA . ASN A 1 102 ? -3.521 -4.138 9.735 1.00 69.94 102 ASN A CA 1
ATOM 795 C C . ASN A 1 102 ? -2.973 -4.775 11.005 1.00 69.94 102 ASN A C 1
ATOM 797 O O . ASN A 1 102 ? -3.750 -4.990 11.927 1.00 69.94 102 ASN A O 1
ATOM 801 N N . LEU A 1 103 ? -1.675 -5.088 11.082 1.00 70.31 103 LEU A N 1
ATOM 802 C CA . LEU A 1 103 ? -1.113 -5.669 12.302 1.00 70.31 103 LEU A CA 1
ATOM 803 C C . LEU A 1 103 ? -1.141 -4.663 13.439 1.00 70.31 103 LEU A C 1
ATOM 805 O O . LEU A 1 103 ? -1.593 -5.006 14.520 1.00 70.31 103 LEU A O 1
ATOM 809 N N . GLN A 1 104 ? -0.711 -3.426 13.218 1.00 73.38 104 GLN A N 1
ATOM 810 C CA . GLN A 1 104 ? -0.656 -2.443 14.289 1.00 73.38 104 GLN A CA 1
ATOM 811 C C . GLN A 1 104 ? -2.063 -2.086 14.772 1.00 73.38 104 GLN A C 1
ATOM 813 O O . GLN A 1 104 ? -2.314 -2.143 15.968 1.00 73.38 104 GLN A O 1
ATOM 818 N N . VAL A 1 105 ? -3.014 -1.821 13.872 1.00 70.81 105 VAL A N 1
ATOM 819 C CA . VAL A 1 105 ? -4.392 -1.499 14.263 1.00 70.81 105 VAL A CA 1
ATOM 820 C C . VAL A 1 105 ? -5.086 -2.717 14.868 1.00 70.81 105 VAL A C 1
ATOM 822 O O . VAL A 1 105 ? -5.612 -2.598 15.968 1.00 70.81 105 VAL A O 1
ATOM 825 N N . ASN A 1 106 ? -5.055 -3.905 14.249 1.00 71.75 106 ASN A N 1
ATOM 826 C CA . ASN A 1 106 ? -5.745 -5.059 14.839 1.00 71.75 106 ASN A CA 1
ATOM 827 C C . ASN A 1 106 ? -5.106 -5.511 16.143 1.00 71.75 106 ASN A C 1
ATOM 829 O O . ASN A 1 106 ? -5.832 -5.818 17.081 1.00 71.75 106 ASN A O 1
ATOM 833 N N . VAL A 1 107 ? -3.779 -5.596 16.221 1.00 74.06 107 VAL A N 1
ATOM 834 C CA . VAL A 1 107 ? -3.111 -6.105 17.422 1.00 74.06 107 VAL A CA 1
ATOM 835 C C . VAL A 1 107 ? -3.210 -5.078 18.539 1.00 74.06 107 VAL A C 1
ATOM 837 O O . VAL A 1 107 ? -3.602 -5.441 19.642 1.00 74.06 107 VAL A O 1
ATOM 840 N N . GLN A 1 108 ? -2.935 -3.800 18.268 1.00 73.31 108 GLN A N 1
ATOM 841 C CA . GLN A 1 108 ? -2.975 -2.766 19.298 1.00 73.31 108 GLN A CA 1
ATOM 842 C C . GLN A 1 108 ? -4.407 -2.484 19.747 1.00 73.31 108 GLN A C 1
ATOM 844 O O . GLN A 1 108 ? -4.653 -2.477 20.946 1.00 73.31 108 GLN A O 1
ATOM 849 N N . VAL A 1 109 ? -5.371 -2.330 18.833 1.00 71.44 109 VAL A N 1
ATOM 850 C CA . VAL A 1 109 ? -6.766 -2.071 19.221 1.00 71.44 109 VAL A CA 1
ATOM 851 C C . VAL A 1 109 ? -7.377 -3.299 19.888 1.00 71.44 109 VAL A C 1
ATOM 853 O O . VAL A 1 109 ? -7.974 -3.145 20.947 1.00 71.44 109 VAL A O 1
ATOM 856 N N . ASN A 1 110 ? -7.188 -4.521 19.371 1.00 70.88 110 ASN A N 1
ATOM 857 C CA . ASN A 1 110 ? -7.774 -5.691 20.037 1.00 70.88 110 ASN A CA 1
ATOM 858 C C . ASN A 1 110 ? -7.130 -5.971 21.389 1.00 70.88 110 ASN A C 1
ATOM 860 O O . ASN A 1 110 ? -7.865 -6.254 22.328 1.00 70.88 110 ASN A O 1
ATOM 864 N N . LEU A 1 111 ? -5.801 -5.900 21.529 1.00 71.12 111 LEU A N 1
ATOM 865 C CA . LEU A 1 111 ? -5.176 -6.114 22.837 1.00 71.12 111 LEU A CA 1
ATOM 866 C C . LEU A 1 111 ? -5.509 -4.981 23.792 1.00 71.12 111 LEU A C 1
ATOM 868 O O . LEU A 1 111 ? -5.877 -5.250 24.925 1.00 71.12 111 LEU A O 1
ATOM 872 N N . GLN A 1 112 ? -5.421 -3.726 23.365 1.00 73.31 112 GLN A N 1
ATOM 873 C CA . GLN A 1 112 ? -5.660 -2.606 24.263 1.00 73.31 112 GLN A CA 1
ATOM 874 C C . GLN A 1 112 ? -7.128 -2.543 24.686 1.00 73.31 112 GLN A C 1
ATOM 876 O O . GLN A 1 112 ? -7.395 -2.420 25.876 1.00 73.31 112 GLN A O 1
ATOM 881 N N . VAL A 1 113 ? -8.076 -2.715 23.759 1.00 72.44 113 VAL A N 1
ATOM 882 C CA . VAL A 1 113 ? -9.508 -2.721 24.080 1.00 72.44 113 VAL A CA 1
ATOM 883 C C . VAL A 1 113 ? -9.884 -3.975 24.860 1.00 72.44 113 VAL A C 1
ATOM 885 O O . VAL A 1 113 ? -10.478 -3.834 25.922 1.00 72.44 113 VAL A O 1
ATOM 888 N N . ASN A 1 114 ? -9.509 -5.190 24.435 1.00 70.88 114 ASN A N 1
ATOM 889 C CA . ASN A 1 114 ? -9.879 -6.380 25.212 1.00 70.88 114 ASN A CA 1
ATOM 890 C C . ASN A 1 114 ? -9.213 -6.392 26.578 1.00 70.88 114 ASN A C 1
ATOM 892 O O . ASN A 1 114 ? -9.878 -6.724 27.550 1.00 70.88 114 ASN A O 1
ATOM 896 N N . VAL A 1 115 ? -7.930 -6.044 26.685 1.00 74.75 115 VAL A N 1
ATOM 897 C CA . VAL A 1 115 ? -7.231 -6.085 27.972 1.00 74.75 115 VAL A CA 1
ATOM 898 C C . VAL A 1 115 ? -7.691 -4.939 28.865 1.00 74.75 115 VAL A C 1
ATOM 900 O O . VAL A 1 115 ? -8.035 -5.217 30.006 1.00 74.75 115 VAL A O 1
ATOM 903 N N . GLN A 1 116 ? -7.792 -3.687 28.397 1.00 71.88 116 GLN A N 1
ATOM 904 C CA . GLN A 1 116 ? -8.321 -2.616 29.258 1.00 71.88 116 GLN A CA 1
ATOM 905 C C . GLN A 1 116 ? -9.766 -2.878 29.653 1.00 71.88 116 GLN A C 1
ATOM 907 O O . GLN A 1 116 ? -10.079 -2.758 30.831 1.00 71.88 116 GLN A O 1
ATOM 912 N N . VAL A 1 117 ? -10.639 -3.246 28.712 1.00 72.38 117 VAL A N 1
ATOM 913 C CA . VAL A 1 117 ? -12.058 -3.444 29.018 1.00 72.38 117 VAL A CA 1
ATOM 914 C C . VAL A 1 117 ? -12.241 -4.676 29.896 1.00 72.38 117 VAL A C 1
ATOM 916 O O . VAL A 1 117 ? -12.886 -4.553 30.929 1.00 72.38 117 VAL A O 1
ATOM 919 N N . ASN A 1 118 ? -11.627 -5.831 29.603 1.00 71.44 118 ASN A N 1
ATOM 920 C CA . ASN A 1 118 ? -11.766 -6.984 30.502 1.00 71.44 118 ASN A CA 1
ATOM 921 C C . ASN A 1 118 ? -11.137 -6.730 31.863 1.00 71.44 118 ASN A C 1
ATOM 923 O O . ASN A 1 118 ? -11.718 -7.142 32.858 1.00 71.44 118 ASN A O 1
ATOM 927 N N . VAL A 1 119 ? -9.964 -6.102 31.940 1.00 75.50 119 VAL A N 1
ATOM 928 C CA . VAL A 1 119 ? -9.288 -5.905 33.225 1.00 75.50 119 VAL A CA 1
ATOM 929 C C . VAL A 1 119 ? -9.994 -4.825 34.039 1.00 75.50 119 VAL A C 1
ATOM 931 O O . VAL A 1 119 ? -10.275 -5.072 35.206 1.00 75.50 119 VAL A O 1
ATOM 934 N N . GLN A 1 120 ? -10.361 -3.677 33.456 1.00 71.88 120 GLN A N 1
ATOM 935 C CA . GLN A 1 120 ? -11.124 -2.653 34.180 1.00 71.88 120 GLN A CA 1
ATOM 936 C C . GLN A 1 120 ? -12.515 -3.142 34.546 1.00 71.88 120 GLN A C 1
ATOM 938 O O . GLN A 1 120 ? -12.895 -2.991 35.698 1.00 71.88 120 GLN A O 1
ATOM 943 N N . VAL A 1 121 ? -13.270 -3.730 33.615 1.00 72.50 121 VAL A N 1
ATOM 944 C CA . VAL A 1 121 ? -14.645 -4.155 33.901 1.00 72.50 121 VAL A CA 1
ATOM 945 C C . VAL A 1 121 ? -14.638 -5.321 34.880 1.00 72.50 121 VAL A C 1
ATOM 947 O O . VAL A 1 121 ? -15.365 -5.256 35.864 1.00 72.50 121 VAL A O 1
ATOM 950 N N . ASN A 1 122 ? -13.785 -6.340 34.714 1.00 71.19 122 ASN A N 1
ATOM 951 C CA . ASN A 1 122 ? -13.755 -7.430 35.690 1.00 71.19 122 ASN A CA 1
ATOM 952 C C . ASN A 1 122 ? -13.218 -6.970 37.043 1.00 71.19 122 ASN A C 1
ATOM 954 O O . ASN A 1 122 ? -13.802 -7.340 38.050 1.00 71.19 122 ASN A O 1
ATOM 958 N N . LEU A 1 123 ? -12.157 -6.161 37.124 1.00 72.50 123 LEU A N 1
ATOM 959 C CA . LEU A 1 123 ? -11.674 -5.717 38.436 1.00 72.50 123 LEU A CA 1
ATOM 960 C C . LEU A 1 123 ? -12.626 -4.716 39.086 1.00 72.50 123 LEU A C 1
ATOM 962 O O . LEU A 1 123 ? -12.949 -4.903 40.252 1.00 72.50 123 LEU A O 1
ATOM 966 N N . GLN A 1 124 ? -13.127 -3.699 38.377 1.00 71.75 124 GLN A N 1
ATOM 967 C CA . GLN A 1 124 ? -14.091 -2.767 38.972 1.00 71.75 124 GLN A CA 1
ATOM 968 C C . GLN A 1 124 ? -15.378 -3.478 39.344 1.00 71.75 124 GLN A C 1
ATOM 970 O O . GLN A 1 124 ? -15.780 -3.395 40.494 1.00 71.75 124 GLN A O 1
ATOM 975 N N . VAL A 1 125 ? -16.027 -4.189 38.421 1.00 72.31 125 VAL A N 1
ATOM 976 C CA . VAL A 1 125 ? -17.324 -4.805 38.719 1.00 72.31 125 VAL A CA 1
ATOM 977 C C . VAL A 1 125 ? -17.151 -5.877 39.785 1.00 72.31 125 VAL A C 1
ATOM 979 O O . VAL A 1 125 ? -17.887 -5.876 40.763 1.00 72.31 125 VAL A O 1
ATOM 982 N N . ASN A 1 126 ? -16.151 -6.751 39.673 1.00 72.75 126 ASN A N 1
ATOM 983 C CA . ASN A 1 126 ? -16.037 -7.865 40.603 1.00 72.75 126 ASN A CA 1
ATOM 984 C C . ASN A 1 126 ? -15.573 -7.412 41.993 1.00 72.75 126 ASN A C 1
ATOM 986 O O . ASN A 1 126 ? -16.117 -7.897 42.978 1.00 72.75 126 ASN A O 1
ATOM 990 N N . VAL A 1 127 ? -14.639 -6.457 42.104 1.00 75.94 127 VAL A N 1
ATOM 991 C CA . VAL A 1 127 ? -14.179 -5.943 43.409 1.00 75.94 127 VAL A CA 1
ATOM 992 C C . VAL A 1 127 ? -15.207 -4.996 44.021 1.00 75.94 127 VAL A C 1
ATOM 994 O O . VAL A 1 127 ? -15.533 -5.134 45.198 1.00 75.94 127 VAL A O 1
ATOM 997 N N . GLN A 1 128 ? -15.752 -4.055 43.247 1.00 72.81 128 GLN A N 1
ATOM 998 C CA . GLN A 1 128 ? -16.696 -3.067 43.763 1.00 72.81 128 GLN A CA 1
ATOM 999 C C . GLN A 1 128 ? -18.020 -3.729 44.150 1.00 72.81 128 GLN A C 1
ATOM 1001 O O . GLN A 1 128 ? -18.506 -3.486 45.250 1.00 72.81 128 GLN A O 1
ATOM 1006 N N . VAL A 1 129 ? -18.563 -4.624 43.317 1.00 75.06 129 VAL A N 1
ATOM 1007 C CA . VAL A 1 129 ? -19.810 -5.330 43.642 1.00 75.06 129 VAL A CA 1
ATOM 1008 C C . VAL A 1 129 ? -19.589 -6.326 44.778 1.00 75.06 129 VAL A C 1
ATOM 1010 O O . VAL A 1 129 ? -20.391 -6.318 45.706 1.00 75.06 129 VAL A O 1
ATOM 1013 N N . ASN A 1 130 ? -18.504 -7.120 44.806 1.00 76.19 130 ASN A N 1
ATOM 1014 C CA . ASN A 1 130 ? -18.290 -8.026 45.948 1.00 76.19 130 ASN A CA 1
ATOM 1015 C C . ASN A 1 130 ? -18.122 -7.270 47.259 1.00 76.19 130 ASN A C 1
ATOM 1017 O O . ASN A 1 130 ? -18.739 -7.645 48.252 1.00 76.19 130 ASN A O 1
ATOM 1021 N N . LEU A 1 131 ? -17.289 -6.227 47.292 1.00 75.19 131 LEU A N 1
ATOM 1022 C CA . LEU A 1 131 ? -17.042 -5.499 48.532 1.00 75.19 131 LEU A CA 1
ATOM 1023 C C . LEU A 1 131 ? -18.283 -4.730 48.977 1.00 75.19 131 LEU A C 1
ATOM 1025 O O . LEU A 1 131 ? -18.606 -4.781 50.159 1.00 75.19 131 LEU A O 1
ATOM 1029 N N . GLN A 1 132 ? -19.008 -4.074 48.063 1.00 76.19 132 GLN A N 1
ATOM 1030 C CA . GLN A 1 132 ? -20.234 -3.352 48.415 1.00 76.19 132 GLN A CA 1
ATOM 1031 C C . GLN A 1 132 ? -21.348 -4.298 48.862 1.00 76.19 132 GLN A C 1
ATOM 1033 O O . GLN A 1 132 ? -21.986 -4.032 49.878 1.00 76.19 132 GLN A O 1
ATOM 1038 N N . VAL A 1 133 ? -21.566 -5.408 48.154 1.00 78.12 133 VAL A N 1
ATOM 1039 C CA . VAL A 1 133 ? -22.613 -6.374 48.506 1.00 78.12 133 VAL A CA 1
ATOM 1040 C C . VAL A 1 133 ? -22.268 -7.087 49.809 1.00 78.12 133 VAL A C 1
ATOM 1042 O O . VAL A 1 133 ? -23.131 -7.156 50.678 1.00 78.12 133 VAL A O 1
ATOM 1045 N N . ASN A 1 134 ? -21.022 -7.532 50.012 1.00 79.81 134 ASN A N 1
ATOM 1046 C CA . ASN A 1 134 ? -20.622 -8.165 51.274 1.00 79.81 134 ASN A CA 1
ATOM 1047 C C . ASN A 1 134 ? -20.676 -7.194 52.453 1.00 79.81 134 ASN A C 1
ATOM 1049 O O . ASN A 1 134 ? -21.141 -7.582 53.523 1.00 79.81 134 ASN A O 1
ATOM 1053 N N . MET A 1 135 ? -20.255 -5.936 52.275 1.00 76.81 135 MET A N 1
ATOM 1054 C CA . MET A 1 135 ? -20.415 -4.905 53.306 1.00 76.81 135 MET A CA 1
ATOM 1055 C C . MET A 1 135 ? -21.886 -4.665 53.625 1.00 76.81 135 MET A C 1
ATOM 1057 O O . MET A 1 135 ? -22.257 -4.647 54.794 1.00 76.81 135 MET A O 1
ATOM 1061 N N . MET A 1 136 ? -22.737 -4.514 52.607 1.00 79.19 136 MET A N 1
ATOM 1062 C CA . MET A 1 136 ? -24.168 -4.300 52.808 1.00 79.19 136 MET A CA 1
ATOM 1063 C C . MET A 1 136 ? -24.807 -5.494 53.524 1.00 79.19 136 MET A C 1
ATOM 1065 O O . MET A 1 136 ? -25.562 -5.295 54.471 1.00 79.19 136 MET A O 1
ATOM 1069 N N . LEU A 1 137 ? -24.451 -6.725 53.147 1.00 81.00 137 L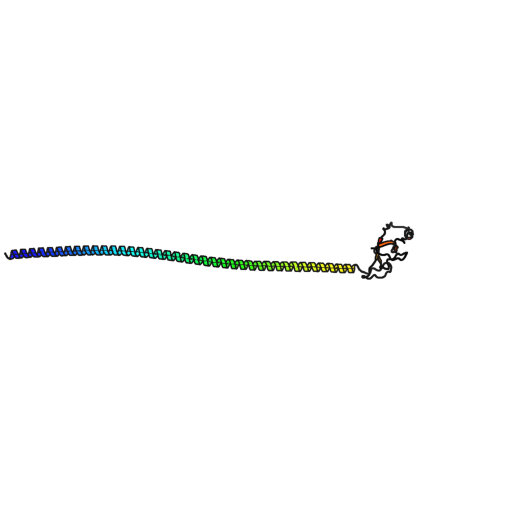EU A N 1
ATOM 1070 C CA . LEU A 1 137 ? -24.923 -7.938 53.815 1.00 81.00 137 LEU A CA 1
ATOM 1071 C C . LEU A 1 137 ? -24.449 -8.011 55.269 1.00 81.00 137 LEU A C 1
ATOM 1073 O O . LEU A 1 137 ? -25.250 -8.323 56.143 1.00 81.00 137 LEU A O 1
ATOM 1077 N N . MET A 1 138 ? -23.182 -7.688 55.543 1.00 80.62 138 MET A N 1
ATOM 1078 C CA . MET A 1 138 ? -22.640 -7.621 56.905 1.00 80.62 138 MET A CA 1
ATOM 1079 C C . MET A 1 138 ? -23.374 -6.587 57.754 1.00 80.62 138 MET A C 1
ATOM 1081 O O . MET A 1 138 ? -23.753 -6.886 58.884 1.00 80.62 138 MET A O 1
ATOM 1085 N N . VAL A 1 139 ? -23.618 -5.391 57.213 1.00 81.50 139 VAL A N 1
ATOM 1086 C CA . VAL A 1 139 ? -24.353 -4.324 57.905 1.00 81.50 139 VAL A CA 1
ATOM 1087 C C . VAL A 1 139 ? -25.793 -4.751 58.178 1.00 81.50 139 VAL A C 1
ATOM 1089 O O . VAL A 1 139 ? -26.265 -4.590 59.301 1.00 81.50 139 VAL A O 1
ATOM 1092 N N . VAL A 1 140 ? -26.482 -5.351 57.203 1.00 81.50 140 VAL A N 1
ATOM 1093 C CA . VAL A 1 140 ? -27.846 -5.877 57.376 1.00 81.50 140 VAL A CA 1
ATOM 1094 C C . VAL A 1 140 ? -27.871 -6.999 58.414 1.00 81.50 140 VAL A C 1
ATOM 1096 O O . VAL A 1 140 ? -28.731 -6.996 59.290 1.00 81.50 140 VAL A O 1
ATOM 1099 N N . PHE A 1 141 ? -26.907 -7.920 58.384 1.00 78.31 141 PHE A N 1
ATOM 1100 C CA . PHE A 1 141 ? -26.804 -9.009 59.353 1.00 78.31 141 PHE A CA 1
ATOM 1101 C C . PHE A 1 141 ? -26.531 -8.485 60.767 1.00 78.31 141 PHE A C 1
ATOM 1103 O O . PHE A 1 141 ? -27.198 -8.893 61.714 1.00 78.31 141 PHE A O 1
ATOM 1110 N N . LEU A 1 142 ? -25.619 -7.521 60.921 1.00 74.25 142 LEU A N 1
ATOM 1111 C CA . LEU A 1 142 ? -25.371 -6.827 62.187 1.00 74.25 142 LEU A CA 1
ATOM 1112 C C . LEU A 1 142 ? -26.603 -6.059 62.671 1.00 74.25 142 LEU A C 1
ATOM 1114 O O . LEU A 1 142 ? -26.858 -6.041 63.871 1.00 74.25 142 LEU A O 1
ATOM 1118 N N . CYS A 1 143 ? -27.378 -5.463 61.765 1.00 72.44 143 CYS A N 1
ATOM 1119 C CA . CYS A 1 143 ? -28.611 -4.750 62.087 1.00 72.44 143 CYS A CA 1
ATOM 1120 C C . CYS A 1 143 ? -29.734 -5.710 62.517 1.00 72.44 143 CYS A C 1
ATOM 1122 O O . CYS A 1 143 ? -30.471 -5.436 63.460 1.00 72.44 143 CYS A O 1
ATOM 1124 N N . LEU A 1 144 ? -29.832 -6.886 61.894 1.00 69.44 144 LEU A N 1
ATOM 1125 C CA . LEU A 1 144 ? -30.737 -7.961 62.311 1.00 69.44 144 LEU A CA 1
ATOM 1126 C C . LEU A 1 144 ? -30.314 -8.552 63.665 1.00 69.44 144 LEU A C 1
ATOM 1128 O O . LEU A 1 144 ? -31.160 -8.796 64.527 1.00 69.44 144 LEU A O 1
ATOM 1132 N N . LEU A 1 145 ? -29.007 -8.718 63.891 1.00 65.31 145 LEU A N 1
ATOM 1133 C CA . LEU A 1 145 ? -28.441 -9.144 65.172 1.00 65.31 145 LEU A CA 1
ATOM 1134 C C . LEU A 1 145 ? -28.622 -8.092 66.269 1.00 65.31 145 LEU A C 1
ATOM 1136 O O . LEU A 1 145 ? -28.859 -8.448 67.417 1.00 65.31 145 LEU A O 1
ATOM 1140 N N . SER A 1 146 ? -28.527 -6.799 65.960 1.00 56.94 146 SER A N 1
ATOM 1141 C CA . SER A 1 146 ? -28.798 -5.731 66.925 1.00 56.94 146 SER A CA 1
ATOM 1142 C C . SER A 1 146 ? -30.294 -5.576 67.189 1.00 56.94 146 SER A C 1
ATOM 1144 O O . SER A 1 146 ? -30.675 -5.337 68.328 1.00 56.94 146 SER A O 1
ATOM 1146 N N . SER A 1 147 ? -31.148 -5.819 66.194 1.00 56.00 147 SER A N 1
ATOM 1147 C CA . SER A 1 147 ? -32.606 -5.904 66.365 1.00 56.00 147 SER A CA 1
ATOM 1148 C C . SER A 1 147 ? -33.006 -7.074 67.266 1.00 56.00 147 SER A C 1
ATOM 1150 O O . SER A 1 147 ? -33.909 -6.941 68.083 1.00 56.00 147 SER A O 1
ATOM 1152 N N . SER A 1 148 ? -32.293 -8.199 67.179 1.00 51.09 148 SER A N 1
ATOM 1153 C CA . SER A 1 148 ? -32.466 -9.341 68.090 1.00 51.09 148 SER A CA 1
ATOM 1154 C C . SER A 1 148 ? -31.754 -9.152 69.435 1.00 51.09 148 SER A C 1
ATOM 1156 O O . SER A 1 148 ? -32.231 -9.672 70.432 1.00 51.09 148 SER A O 1
ATOM 1158 N N . ARG A 1 149 ? -30.686 -8.343 69.521 1.00 48.72 149 ARG A N 1
ATOM 1159 C CA . ARG A 1 149 ? -30.049 -7.928 70.793 1.00 48.72 149 ARG A CA 1
ATOM 1160 C C . ARG A 1 149 ? -30.751 -6.760 71.495 1.00 48.72 149 ARG A C 1
ATOM 1162 O O . ARG A 1 149 ? -30.506 -6.539 72.676 1.00 48.72 149 ARG A O 1
ATOM 1169 N N . LEU A 1 150 ? -31.648 -6.042 70.817 1.00 46.34 150 LEU A N 1
ATOM 1170 C CA . LEU A 1 150 ? -32.615 -5.134 71.446 1.00 46.34 150 LEU A CA 1
ATOM 1171 C C . LEU A 1 150 ? -33.695 -5.908 72.222 1.00 46.34 150 LEU A C 1
ATOM 1173 O O . LEU A 1 150 ? -34.387 -5.322 73.058 1.00 46.34 150 LEU A O 1
ATOM 1177 N N . PHE A 1 151 ? -33.768 -7.228 72.024 1.00 50.69 151 PHE A N 1
ATOM 1178 C CA . PHE A 1 151 ? -34.533 -8.158 72.838 1.00 50.69 151 PHE A CA 1
ATOM 1179 C C . PHE A 1 151 ? -33.602 -9.079 73.648 1.00 50.69 151 PHE A C 1
ATOM 1181 O O . PHE A 1 151 ? -33.186 -10.143 73.210 1.00 50.69 151 PHE A O 1
ATOM 1188 N N . GLY A 1 152 ? -33.338 -8.677 74.894 1.00 43.16 152 GLY A N 1
ATOM 1189 C CA . GLY A 1 152 ? -33.156 -9.626 75.994 1.00 43.16 152 GLY A CA 1
ATOM 1190 C C . GLY A 1 152 ? -31.725 -9.978 76.404 1.00 43.16 152 GLY A C 1
ATOM 1191 O O . GLY A 1 152 ? -31.313 -11.122 76.273 1.00 43.16 152 GLY A O 1
ATOM 1192 N N . ASN A 1 153 ? -31.054 -9.066 77.111 1.00 44.06 153 ASN A N 1
ATOM 1193 C CA . ASN A 1 153 ? -30.507 -9.482 78.406 1.00 44.06 153 ASN A CA 1
ATOM 1194 C C . ASN A 1 153 ? -31.635 -9.278 79.427 1.00 44.06 153 ASN A C 1
ATOM 1196 O O . ASN A 1 153 ? -31.926 -8.146 79.800 1.00 44.06 153 ASN A O 1
ATOM 1200 N N . SER A 1 154 ? -32.336 -10.373 79.739 1.00 57.19 154 SER A N 1
ATOM 1201 C CA . SER A 1 154 ? -33.333 -10.555 80.810 1.00 57.19 154 SER A CA 1
ATOM 1202 C C . SER A 1 154 ? -33.847 -9.271 81.486 1.00 57.19 154 SER A C 1
ATOM 1204 O O . SER A 1 154 ? -33.430 -8.928 82.593 1.00 57.19 154 SER A O 1
ATOM 1206 N N . GLY A 1 155 ? -34.786 -8.573 80.846 1.00 66.81 155 GLY A N 1
ATOM 1207 C CA . GLY A 1 155 ? -35.582 -7.561 81.534 1.00 66.81 155 GLY A CA 1
ATOM 1208 C C . GLY A 1 155 ? -36.656 -8.276 82.343 1.00 66.81 155 GLY A C 1
ATOM 1209 O O . GLY A 1 155 ? -37.642 -8.726 81.770 1.00 66.81 155 GLY A O 1
ATOM 1210 N N . ALA A 1 156 ? -36.455 -8.460 83.646 1.00 80.25 156 ALA A N 1
ATOM 1211 C CA . ALA A 1 156 ? -37.513 -8.963 84.515 1.00 80.25 156 ALA A CA 1
ATOM 1212 C C . ALA A 1 156 ? -38.658 -7.942 84.568 1.00 80.25 156 ALA A C 1
ATOM 1214 O O . ALA A 1 156 ? -38.421 -6.734 84.618 1.00 80.25 156 ALA A O 1
ATOM 1215 N N . CYS A 1 157 ? -39.901 -8.414 84.557 1.00 84.25 157 CYS A N 1
ATOM 1216 C CA . CYS A 1 157 ? -41.057 -7.537 84.653 1.00 84.25 157 CYS A CA 1
ATOM 1217 C C . CYS A 1 157 ? -41.064 -6.811 86.004 1.00 84.25 157 CYS A C 1
ATOM 1219 O O . CYS A 1 157 ? -41.120 -7.451 87.049 1.00 84.25 157 CYS A O 1
ATOM 1221 N N . SER A 1 158 ? -41.111 -5.479 85.996 1.00 83.81 158 SER A N 1
ATOM 1222 C CA . SER A 1 158 ? -41.081 -4.661 87.217 1.00 83.81 158 SER A CA 1
ATOM 1223 C C . SER A 1 158 ? -42.321 -4.818 88.113 1.00 83.81 158 SER A C 1
ATOM 1225 O O . SER A 1 158 ? -42.307 -4.356 89.247 1.00 83.81 158 SER A O 1
ATOM 1227 N N . ALA A 1 159 ? -43.390 -5.465 87.630 1.00 83.00 159 ALA A N 1
ATOM 1228 C CA . ALA A 1 159 ? -44.608 -5.728 88.403 1.00 83.00 159 ALA A CA 1
ATOM 1229 C C . ALA A 1 159 ? -44.690 -7.152 88.978 1.00 83.00 159 ALA A C 1
ATOM 1231 O O . ALA A 1 159 ? -45.177 -7.319 90.092 1.00 83.00 159 ALA A O 1
ATOM 1232 N N . CYS A 1 160 ? -44.250 -8.183 88.243 1.00 85.00 160 CYS A N 1
ATOM 1233 C CA . CYS A 1 160 ? -44.336 -9.579 88.704 1.00 85.00 160 CYS A CA 1
ATOM 1234 C C . CYS A 1 160 ? -42.979 -10.249 88.967 1.00 85.00 160 CYS A C 1
ATOM 1236 O O . CYS A 1 160 ? -42.948 -11.386 89.429 1.00 85.00 160 CYS A O 1
ATOM 1238 N N . GLY A 1 161 ? -41.866 -9.584 88.647 1.00 81.75 161 GLY A N 1
ATOM 1239 C CA . GLY A 1 161 ? -40.500 -10.083 88.832 1.00 81.75 161 GLY A CA 1
ATOM 1240 C C . GLY A 1 161 ? -40.085 -11.220 87.892 1.00 81.75 161 GLY A C 1
ATOM 1241 O O . GLY A 1 161 ? -38.925 -11.619 87.908 1.00 81.75 161 GLY A O 1
ATOM 1242 N N . GLN A 1 162 ? -41.000 -11.741 87.070 1.00 83.94 162 GLN A N 1
ATOM 1243 C CA . GLN A 1 162 ? -40.725 -12.854 86.158 1.00 83.94 162 GLN A CA 1
ATOM 1244 C C . GLN A 1 162 ? -39.902 -12.401 84.951 1.00 83.94 162 GLN A C 1
ATOM 1246 O O . GLN A 1 162 ? -40.018 -11.256 84.503 1.00 83.94 162 GLN A O 1
ATOM 1251 N N . SER A 1 163 ? -39.081 -13.306 84.417 1.00 81.81 163 SER A N 1
ATOM 1252 C CA . SER A 1 163 ? -38.303 -13.057 83.206 1.00 81.81 163 SER A CA 1
ATOM 1253 C C . SER A 1 163 ? -39.226 -12.884 82.001 1.00 81.81 163 SER A C 1
ATOM 1255 O O . SER A 1 163 ? -40.112 -13.700 81.765 1.00 81.81 163 SER A O 1
ATOM 1257 N N . ILE A 1 164 ? -38.999 -11.821 81.230 1.00 77.19 164 ILE A N 1
ATOM 1258 C CA . ILE A 1 164 ? -39.702 -11.600 79.968 1.00 77.19 164 ILE A CA 1
ATOM 1259 C C . ILE A 1 164 ? -38.864 -12.226 78.838 1.00 77.19 164 ILE A C 1
ATOM 1261 O O . ILE A 1 164 ? -37.703 -11.831 78.659 1.00 77.19 164 ILE A O 1
ATOM 1265 N N . PRO A 1 165 ? -39.406 -13.188 78.069 1.00 72.69 165 PRO A N 1
ATOM 1266 C CA . PRO A 1 165 ? -38.735 -13.746 76.900 1.00 72.69 165 PRO A CA 1
ATOM 1267 C C . PRO A 1 165 ? -38.486 -12.687 75.822 1.00 72.69 165 PRO A C 1
ATOM 1269 O O . PRO A 1 165 ? -39.302 -11.796 75.602 1.00 72.69 165 PRO A O 1
ATOM 1272 N N . ALA A 1 166 ? -37.395 -12.838 75.070 1.00 65.00 166 ALA A N 1
ATOM 1273 C CA . ALA A 1 166 ? -37.046 -11.957 73.951 1.00 65.00 166 ALA A CA 1
ATOM 1274 C C . ALA A 1 166 ? -38.100 -11.925 72.820 1.00 65.00 166 ALA A C 1
ATOM 1276 O O . ALA A 1 166 ? -38.105 -11.009 72.008 1.00 65.00 166 ALA A O 1
ATOM 1277 N N . SER A 1 167 ? -38.990 -12.917 72.753 1.00 68.31 167 SER A N 1
ATOM 1278 C CA . SER A 1 167 ? -40.070 -13.003 71.764 1.00 68.31 167 SER A CA 1
ATOM 1279 C C . SER A 1 167 ? -41.390 -12.369 72.218 1.00 68.31 167 SER A C 1
ATOM 1281 O 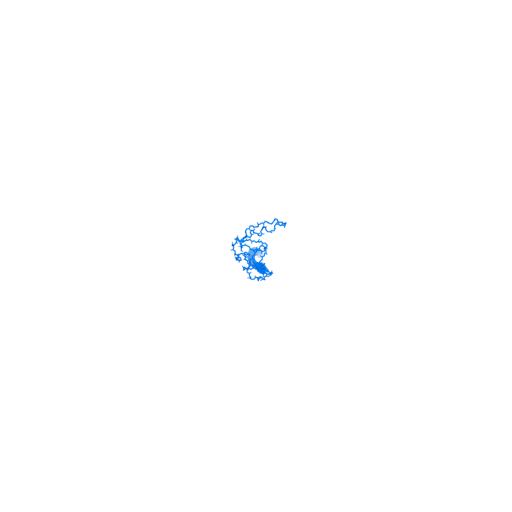O . SER A 1 167 ? -42.321 -12.289 71.416 1.00 68.31 167 SER A O 1
ATOM 1283 N N . GLU A 1 168 ? -41.508 -11.941 73.479 1.00 73.50 168 GLU A N 1
ATOM 1284 C CA . GLU A 1 168 ? -42.743 -11.372 74.020 1.00 73.50 168 GLU A CA 1
ATOM 1285 C C . GLU A 1 168 ? -42.744 -9.841 73.902 1.00 73.50 168 GLU A C 1
ATOM 1287 O O . GLU A 1 168 ? -41.762 -9.165 74.213 1.00 73.50 168 GLU A O 1
ATOM 1292 N N . LEU A 1 169 ? -43.867 -9.275 73.447 1.00 75.69 169 LEU A N 1
ATOM 1293 C CA . LEU A 1 169 ? -44.062 -7.825 73.446 1.00 75.69 169 LEU A CA 1
ATOM 1294 C C . LEU A 1 169 ? -44.074 -7.300 74.890 1.00 75.69 169 LEU A C 1
ATOM 1296 O O . LEU A 1 169 ? -44.581 -7.958 75.799 1.00 75.69 169 LEU A O 1
ATOM 1300 N N . VAL A 1 170 ? -43.556 -6.090 75.104 1.00 81.38 170 VAL A N 1
ATOM 1301 C CA . VAL A 1 170 ? -43.479 -5.461 76.432 1.00 81.38 170 VAL A CA 1
ATOM 1302 C C . VAL A 1 170 ? -44.040 -4.053 76.421 1.00 81.38 170 VAL A C 1
ATOM 1304 O O . VAL A 1 170 ? -43.908 -3.333 75.436 1.00 81.38 170 VAL A O 1
ATOM 1307 N N . MET A 1 171 ? -44.602 -3.645 77.555 1.00 80.69 171 MET A N 1
ATOM 1308 C CA . MET A 1 171 ? -44.923 -2.248 77.838 1.00 80.69 171 MET A CA 1
ATOM 1309 C C . MET A 1 171 ? -43.752 -1.592 78.570 1.00 80.69 171 MET A C 1
ATOM 1311 O O . MET A 1 171 ? -43.114 -2.226 79.416 1.00 80.69 171 MET A O 1
ATOM 1315 N N . ARG A 1 172 ? -43.465 -0.323 78.261 1.00 78.75 172 ARG A N 1
ATOM 1316 C CA . ARG A 1 172 ? -42.385 0.445 78.896 1.00 78.75 172 ARG A CA 1
ATOM 1317 C C . ARG A 1 172 ? -42.922 1.723 79.525 1.00 78.75 172 ARG A C 1
ATOM 1319 O O . ARG A 1 172 ? -43.621 2.482 78.865 1.00 78.75 172 ARG A O 1
ATOM 1326 N N . ALA A 1 173 ? -42.542 1.986 80.772 1.00 76.94 173 ALA A N 1
ATOM 1327 C CA . ALA A 1 173 ? -42.853 3.238 81.462 1.00 76.94 173 ALA A CA 1
ATOM 1328 C C . ALA A 1 173 ? -41.675 3.662 82.346 1.00 76.94 173 ALA A C 1
ATOM 1330 O O . ALA A 1 173 ? -41.176 2.858 83.127 1.00 76.94 173 ALA A O 1
ATOM 1331 N N . GLN A 1 174 ? -41.212 4.909 82.188 1.00 74.25 174 GLN A N 1
ATOM 1332 C CA . GLN A 1 174 ? -40.087 5.505 82.935 1.00 74.25 174 GLN A CA 1
ATOM 1333 C C . GLN A 1 174 ? -38.862 4.580 83.128 1.00 74.25 174 GLN A C 1
ATOM 1335 O O . GLN A 1 174 ? -38.269 4.524 84.200 1.00 74.25 174 GLN A O 1
ATOM 1340 N N . GLY A 1 175 ? -38.484 3.833 82.084 1.00 74.19 175 GLY A N 1
ATOM 1341 C CA . GLY A 1 175 ? -37.319 2.935 82.101 1.00 74.19 175 GLY A CA 1
ATOM 1342 C C . GLY A 1 175 ? -37.588 1.511 82.609 1.00 74.19 175 GLY A C 1
ATOM 1343 O O . GLY A 1 175 ? -36.735 0.647 82.425 1.00 74.19 175 GLY A O 1
ATOM 1344 N N . ASN A 1 176 ? -38.775 1.235 83.153 1.00 80.12 176 ASN A N 1
ATOM 1345 C CA . ASN A 1 176 ? -39.205 -0.098 83.580 1.00 80.12 176 ASN A CA 1
ATOM 1346 C C . ASN A 1 176 ? -39.929 -0.861 82.462 1.00 80.12 176 ASN A C 1
ATOM 1348 O O . ASN A 1 176 ? -40.571 -0.256 81.597 1.00 80.12 176 ASN A O 1
ATOM 1352 N N . VAL A 1 177 ? -39.840 -2.195 82.501 1.00 83.50 177 VAL A N 1
ATOM 1353 C CA . VAL A 1 177 ? -40.478 -3.110 81.540 1.00 83.50 177 VAL A CA 1
ATOM 1354 C C . VAL A 1 177 ? -41.573 -3.933 82.217 1.00 83.50 177 VAL A C 1
ATOM 1356 O O . VAL A 1 177 ? -41.410 -4.434 83.329 1.00 83.50 177 VAL A O 1
ATOM 1359 N N . TYR A 1 178 ? -42.704 -4.094 81.538 1.00 82.69 178 TYR A N 1
ATOM 1360 C CA . TYR A 1 178 ? -43.870 -4.806 82.049 1.00 82.69 178 TYR A CA 1
ATOM 1361 C C . TYR A 1 178 ? -44.405 -5.778 80.999 1.00 82.69 178 TYR A C 1
ATOM 1363 O O . TYR A 1 178 ? -44.443 -5.450 79.812 1.00 82.69 178 TYR A O 1
ATOM 1371 N N . HIS A 1 179 ? -44.893 -6.945 81.429 1.00 86.06 179 HIS A N 1
ATOM 1372 C CA . HIS A 1 179 ? -45.745 -7.758 80.561 1.00 86.06 179 HIS A CA 1
ATOM 1373 C C . HIS A 1 179 ? -46.985 -6.955 80.167 1.00 86.06 179 HIS A C 1
ATOM 1375 O O . HIS A 1 179 ? -47.522 -6.194 80.979 1.00 86.06 179 HIS A O 1
ATOM 1381 N N . LEU A 1 180 ? -47.525 -7.214 78.976 1.00 84.25 180 LEU A N 1
ATOM 1382 C CA . LEU A 1 180 ? -48.791 -6.620 78.531 1.00 84.25 180 LEU A CA 1
ATOM 1383 C C . LEU A 1 180 ? -49.918 -6.815 79.555 1.00 84.25 180 LEU A C 1
ATOM 1385 O O . LEU A 1 180 ? -50.768 -5.941 79.691 1.00 84.25 180 LEU A O 1
ATOM 1389 N N . LYS A 1 181 ? -49.927 -7.946 80.269 1.00 85.06 181 LYS A N 1
ATOM 1390 C CA . LYS A 1 181 ? -50.921 -8.270 81.306 1.00 85.06 181 LYS A CA 1
ATOM 1391 C C . LYS A 1 181 ? -50.642 -7.608 82.659 1.00 85.06 181 LYS A C 1
ATOM 1393 O O . LYS A 1 181 ? -51.561 -7.469 83.452 1.00 85.06 181 LYS A O 1
ATOM 1398 N N . CYS A 1 182 ? -49.397 -7.221 82.929 1.00 87.38 182 CYS A N 1
ATOM 1399 C CA . CYS A 1 182 ? -48.991 -6.609 84.195 1.00 87.38 182 CYS A CA 1
ATOM 1400 C C . CYS A 1 182 ? -49.021 -5.076 84.156 1.00 87.38 182 CYS A C 1
ATOM 1402 O O . CYS A 1 182 ? -48.842 -4.433 85.187 1.00 87.38 182 CYS A O 1
ATOM 1404 N N . PHE A 1 183 ? -49.235 -4.487 82.978 1.00 89.50 183 PHE A N 1
ATOM 1405 C CA . PHE A 1 183 ? -49.379 -3.048 82.798 1.00 89.50 183 PHE A CA 1
ATOM 1406 C C . PHE A 1 183 ? -50.808 -2.605 83.152 1.00 89.50 183 PHE A C 1
ATOM 1408 O O . PHE A 1 183 ? -51.645 -2.322 82.295 1.00 89.50 183 PHE A O 1
ATOM 1415 N N . THR A 1 184 ? -51.108 -2.643 84.449 1.00 89.56 184 THR A N 1
ATOM 1416 C CA . THR A 1 184 ? -52.443 -2.404 85.014 1.00 89.56 184 THR A CA 1
ATOM 1417 C C . THR A 1 184 ? -52.411 -1.289 86.044 1.00 89.56 184 THR A C 1
ATOM 1419 O O . THR A 1 184 ? -51.420 -1.137 86.756 1.00 89.56 184 THR A O 1
ATOM 1422 N N . CYS A 1 185 ? -53.517 -0.567 86.190 1.00 88.25 185 CYS A N 1
ATOM 1423 C CA . CYS A 1 185 ? -53.682 0.414 87.252 1.00 88.25 185 CYS A CA 1
ATOM 1424 C C . CYS A 1 185 ? -53.608 -0.243 88.646 1.00 88.25 185 CYS A C 1
ATOM 1426 O O . CYS A 1 185 ? -54.272 -1.244 88.907 1.00 88.25 185 CYS A O 1
ATOM 1428 N N . SER A 1 186 ? -52.842 0.341 89.565 1.00 87.19 186 SER A N 1
ATOM 1429 C CA . SER A 1 186 ? -52.702 -0.113 90.950 1.00 87.19 186 SER A CA 1
ATOM 1430 C C . SER A 1 186 ? -53.995 0.018 91.768 1.00 87.19 186 SER A C 1
ATOM 1432 O O . SER A 1 186 ? -54.151 -0.712 92.744 1.00 87.19 186 SER A O 1
ATOM 1434 N N . THR A 1 187 ? -54.919 0.899 91.364 1.00 85.31 187 THR A N 1
ATOM 1435 C CA . THR A 1 187 ? -56.211 1.133 92.033 1.00 85.31 187 THR A CA 1
ATOM 1436 C C . THR A 1 187 ? -57.305 0.219 91.475 1.00 85.31 187 THR A C 1
ATOM 1438 O O . THR A 1 187 ? -57.699 -0.733 92.144 1.00 85.31 187 THR A O 1
ATOM 1441 N N . CYS A 1 188 ? -57.767 0.440 90.237 1.00 87.25 188 CYS A N 1
ATOM 1442 C CA . CYS A 1 188 ? -58.857 -0.346 89.641 1.00 87.25 188 CYS A CA 1
ATOM 1443 C C . CYS A 1 188 ? -58.437 -1.674 88.999 1.00 87.25 188 CYS A C 1
ATOM 1445 O O . CYS A 1 188 ? -59.302 -2.412 88.534 1.00 87.25 188 CYS A O 1
ATOM 1447 N N . ARG A 1 189 ? -57.135 -1.987 88.916 1.00 85.75 189 ARG A N 1
ATOM 1448 C CA . ARG A 1 189 ? -56.596 -3.184 88.231 1.00 85.75 189 ARG A CA 1
ATOM 1449 C C . ARG A 1 189 ? -56.901 -3.279 86.731 1.00 85.75 189 ARG A C 1
ATOM 1451 O O . ARG A 1 189 ? -56.519 -4.269 86.108 1.00 85.75 189 ARG A O 1
ATOM 1458 N N . ASN A 1 190 ? -57.492 -2.250 86.120 1.00 87.56 190 ASN A N 1
ATOM 1459 C CA . ASN A 1 190 ? -57.710 -2.220 84.676 1.00 87.56 190 ASN A CA 1
ATOM 1460 C C . ASN A 1 190 ? -56.384 -2.179 83.916 1.00 87.56 190 ASN A C 1
ATOM 1462 O O . ASN A 1 190 ? -55.440 -1.491 84.311 1.00 87.56 190 ASN A O 1
ATOM 1466 N N . ARG A 1 191 ? -56.330 -2.918 82.807 1.00 87.06 191 ARG A N 1
ATOM 1467 C CA . ARG A 1 191 ? -55.189 -2.937 81.892 1.00 87.06 191 ARG A CA 1
ATOM 1468 C C . ARG A 1 191 ? -55.148 -1.645 81.086 1.00 87.06 191 ARG A C 1
ATOM 1470 O O . ARG A 1 191 ? -56.140 -1.298 80.458 1.00 87.06 191 ARG A O 1
ATOM 1477 N N . LEU A 1 192 ? -53.989 -0.998 81.075 1.00 85.19 192 LEU A N 1
ATOM 1478 C CA . LEU A 1 192 ? -53.738 0.199 80.281 1.00 85.19 192 LEU A CA 1
ATOM 1479 C C . LEU A 1 192 ? -53.296 -0.230 78.876 1.00 85.19 192 LEU A C 1
ATOM 1481 O O . LEU A 1 192 ? -52.368 -1.034 78.729 1.00 85.19 192 LEU A O 1
ATOM 1485 N N . VAL A 1 193 ? -53.980 0.259 77.846 1.00 82.62 193 VAL A N 1
ATOM 1486 C CA . VAL A 1 193 ? -53.707 -0.075 76.438 1.00 82.62 193 VAL A CA 1
ATOM 1487 C C . VAL A 1 193 ? -53.156 1.136 75.679 1.00 82.62 193 VAL A C 1
ATOM 1489 O O . VAL A 1 193 ? -53.344 2.265 76.132 1.00 82.62 193 VAL A O 1
ATOM 1492 N N . PRO A 1 194 ? -52.469 0.937 74.534 1.00 78.06 194 PRO A N 1
ATOM 1493 C CA . PRO A 1 194 ? -51.991 2.041 73.704 1.00 78.06 194 PRO A CA 1
ATOM 1494 C C . PRO A 1 194 ? -53.112 3.034 73.394 1.00 78.06 194 PRO A C 1
ATOM 1496 O O . PRO A 1 194 ? -54.171 2.650 72.903 1.00 78.06 194 PRO A O 1
ATOM 1499 N N . GLY A 1 195 ? -52.881 4.307 73.707 1.00 77.62 195 GLY A N 1
ATOM 1500 C CA . GLY A 1 195 ? -53.866 5.383 73.621 1.00 77.62 195 GLY A CA 1
ATOM 1501 C C . GLY A 1 195 ? -54.389 5.893 74.967 1.00 77.62 195 GLY A C 1
ATOM 1502 O O . GLY A 1 195 ? -54.768 7.066 75.028 1.00 77.62 195 GLY A O 1
ATOM 1503 N N . ASP A 1 196 ? -54.343 5.084 76.031 1.00 82.75 196 ASP A N 1
ATOM 1504 C CA . ASP A 1 196 ? -54.785 5.494 77.368 1.00 82.75 196 ASP A CA 1
ATOM 1505 C C . ASP A 1 196 ? -53.837 6.536 77.975 1.00 82.75 196 ASP A C 1
ATOM 1507 O O . ASP A 1 196 ? -52.621 6.514 77.751 1.00 82.75 196 ASP A O 1
ATOM 1511 N N . ARG A 1 197 ? -54.391 7.446 78.782 1.00 83.06 197 ARG A N 1
ATOM 1512 C CA . ARG A 1 197 ? -53.603 8.324 79.652 1.00 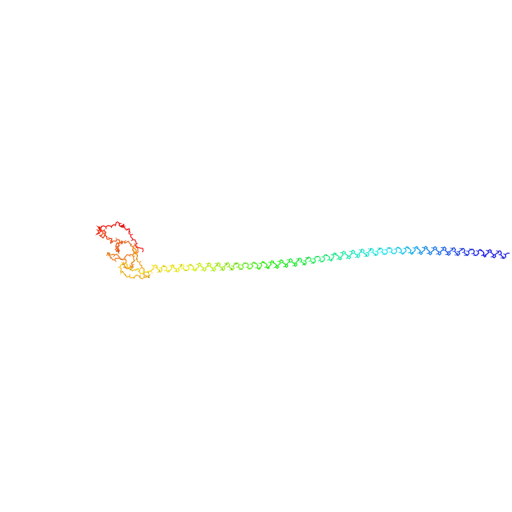83.06 197 ARG A CA 1
ATOM 1513 C C . ARG A 1 197 ? -53.406 7.661 81.008 1.00 83.06 197 ARG A C 1
ATOM 1515 O O . ARG A 1 197 ? -54.350 7.135 81.604 1.00 83.06 197 ARG A O 1
ATOM 1522 N N . PHE A 1 198 ? -52.173 7.696 81.497 1.00 84.75 198 PHE A N 1
ATOM 1523 C CA . PHE A 1 198 ? -51.822 7.126 82.790 1.00 84.75 198 PHE A CA 1
ATOM 1524 C C . PHE A 1 198 ? -50.813 7.996 83.544 1.00 84.75 198 PHE A C 1
ATOM 1526 O O . PHE A 1 198 ? -50.088 8.808 82.966 1.00 84.75 198 PHE A O 1
ATOM 1533 N N . HIS A 1 199 ? -50.759 7.793 84.856 1.00 83.06 199 HIS A N 1
ATOM 1534 C CA . HIS A 1 199 ? -49.791 8.398 85.758 1.00 83.06 199 HIS A CA 1
ATOM 1535 C C . HIS A 1 199 ? -48.862 7.327 86.323 1.00 83.06 199 HIS A C 1
ATOM 1537 O O . HIS A 1 199 ? -49.279 6.206 86.610 1.00 83.06 199 HIS A O 1
ATOM 1543 N N . TYR A 1 200 ? -47.601 7.693 86.522 1.00 83.12 200 TYR A N 1
ATOM 1544 C CA . TYR A 1 200 ? -46.588 6.825 87.104 1.00 83.12 200 TYR A CA 1
ATOM 1545 C C . TYR A 1 200 ? -46.004 7.488 88.350 1.00 83.12 200 TYR A C 1
ATOM 1547 O O . TYR A 1 200 ? -45.419 8.567 88.259 1.00 83.12 200 TYR A O 1
ATOM 1555 N N . ILE A 1 201 ? -46.192 6.869 89.517 1.00 82.00 201 ILE A N 1
ATOM 1556 C CA . ILE A 1 201 ? -45.765 7.415 90.812 1.00 82.00 201 ILE A CA 1
ATOM 1557 C C . ILE A 1 201 ? -45.135 6.280 91.623 1.00 82.00 201 ILE A C 1
ATOM 1559 O O . ILE A 1 201 ? -45.795 5.280 91.898 1.00 82.00 201 ILE A O 1
ATOM 1563 N N . ASN A 1 202 ? -43.862 6.423 92.008 1.00 76.12 202 ASN A N 1
ATOM 1564 C CA . ASN A 1 202 ? -43.124 5.469 92.855 1.00 76.12 202 ASN A CA 1
ATOM 1565 C C . ASN A 1 202 ? -43.219 3.995 92.401 1.00 76.12 202 ASN A C 1
ATOM 1567 O O . ASN A 1 202 ? -43.394 3.098 93.220 1.00 76.12 202 ASN A O 1
ATOM 1571 N N . GLY A 1 203 ? -43.152 3.726 91.092 1.00 74.38 203 GLY A N 1
ATOM 1572 C CA . GLY A 1 203 ? -43.252 2.355 90.565 1.00 74.38 203 GLY A CA 1
ATOM 1573 C C . GLY A 1 203 ? -44.675 1.841 90.340 1.00 74.38 203 GLY A C 1
ATOM 1574 O O . GLY A 1 203 ? -44.841 0.774 89.752 1.00 74.38 203 GLY A O 1
ATOM 1575 N N . SER A 1 204 ? -45.694 2.595 90.760 1.00 83.19 204 SER A N 1
ATOM 1576 C CA . SER A 1 204 ? -47.110 2.268 90.572 1.00 83.19 204 SER A CA 1
ATOM 1577 C C . SER A 1 204 ? -47.720 3.023 89.392 1.00 83.19 204 SER A C 1
ATOM 1579 O O . SER A 1 204 ? -47.448 4.207 89.186 1.00 83.19 204 SER A O 1
ATOM 1581 N N . LEU A 1 205 ? -48.569 2.326 88.637 1.00 85.44 205 LEU A N 1
ATOM 1582 C CA . LEU A 1 205 ? -49.284 2.843 87.470 1.00 85.44 205 LEU A CA 1
ATOM 1583 C C . LEU A 1 205 ? -50.715 3.207 87.868 1.00 85.44 205 LEU A C 1
ATOM 1585 O O . LEU A 1 205 ? -51.387 2.425 88.531 1.00 85.44 205 LEU A O 1
ATOM 1589 N N . PHE A 1 206 ? -51.224 4.351 87.432 1.00 86.00 206 PHE A N 1
ATOM 1590 C CA . PHE A 1 206 ? -52.593 4.791 87.706 1.00 86.00 206 PHE A C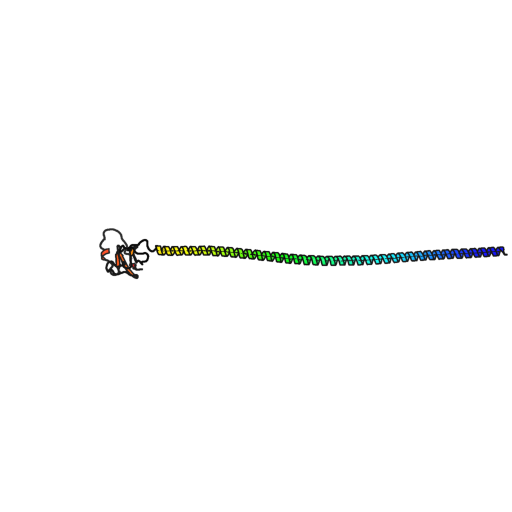A 1
ATOM 1591 C C . PHE A 1 206 ? -53.266 5.210 86.405 1.00 86.00 206 PHE A C 1
ATOM 1593 O O . PHE A 1 206 ? -52.648 5.907 85.609 1.00 86.00 206 PHE A O 1
ATOM 1600 N N . CYS A 1 207 ? -54.508 4.790 86.162 1.00 86.38 207 CYS A N 1
ATOM 1601 C CA . CYS A 1 207 ? -55.264 5.310 85.023 1.00 86.38 207 CYS A CA 1
ATOM 1602 C C . CYS A 1 207 ? -55.659 6.776 85.279 1.00 86.38 207 CYS A C 1
ATOM 1604 O O . CYS A 1 207 ? -55.629 7.241 86.419 1.00 86.38 207 CYS A O 1
ATOM 1606 N N . GLU A 1 208 ? -56.061 7.492 84.231 1.00 84.50 208 GLU A N 1
ATOM 1607 C CA . GLU A 1 208 ? -56.533 8.884 84.324 1.00 84.50 208 GLU A CA 1
ATOM 1608 C C . GLU A 1 208 ? -57.640 9.093 85.378 1.00 84.50 208 GLU A C 1
ATOM 1610 O O . GLU A 1 208 ? -57.664 10.115 86.060 1.00 84.50 208 GLU A O 1
ATOM 1615 N N . HIS A 1 209 ? -58.524 8.106 85.556 1.00 81.12 209 HIS A N 1
ATOM 1616 C CA . HIS A 1 209 ? -59.666 8.187 86.473 1.00 81.12 209 HIS A CA 1
ATOM 1617 C C . HIS A 1 209 ? -59.291 7.959 87.947 1.00 81.12 209 HIS A C 1
ATOM 1619 O O . HIS A 1 209 ? -59.978 8.461 88.831 1.00 81.12 209 HIS A O 1
ATOM 1625 N N . ASP A 1 210 ? -58.188 7.254 88.215 1.00 79.62 210 ASP A N 1
ATOM 1626 C CA . ASP A 1 210 ? -57.762 6.855 89.563 1.00 79.62 210 ASP A CA 1
ATOM 1627 C C . ASP A 1 210 ? -56.482 7.574 90.003 1.00 79.62 210 ASP A C 1
ATOM 1629 O O . ASP A 1 210 ? -55.652 7.015 90.730 1.00 79.62 210 ASP A O 1
ATOM 1633 N N . ARG A 1 211 ? -56.289 8.818 89.548 1.00 74.75 211 ARG A N 1
ATOM 1634 C CA . ARG A 1 211 ? -55.141 9.634 89.948 1.00 74.75 211 ARG A CA 1
ATOM 1635 C C . ARG A 1 211 ? -55.114 9.753 91.480 1.00 74.75 211 ARG A C 1
ATOM 1637 O O . ARG A 1 211 ? -56.027 10.344 92.058 1.00 74.75 211 ARG A O 1
ATOM 1644 N N . PRO A 1 212 ? -54.077 9.244 92.169 1.00 65.38 212 PRO A N 1
ATOM 1645 C CA . PRO A 1 212 ? -54.056 9.233 93.622 1.00 65.38 212 PRO A CA 1
ATOM 1646 C C . PRO A 1 212 ? -53.710 10.629 94.145 1.00 65.38 212 PRO A C 1
ATOM 1648 O O . PRO A 1 212 ? -52.551 10.959 94.386 1.00 65.38 212 PRO A O 1
ATOM 1651 N N . THR A 1 213 ? -54.725 11.461 94.360 1.00 62.12 213 THR A N 1
ATOM 1652 C CA . THR A 1 213 ? -54.568 12.793 94.966 1.00 62.12 213 THR A CA 1
ATOM 1653 C C . THR A 1 213 ? -54.057 12.700 96.413 1.00 62.12 213 THR A C 1
ATOM 1655 O O . THR A 1 213 ? -53.408 13.620 96.902 1.00 62.12 213 THR A O 1
ATOM 1658 N N . ALA A 1 214 ? -54.288 11.566 97.090 1.00 55.69 214 ALA A N 1
ATOM 1659 C CA . ALA A 1 214 ? -53.905 11.334 98.485 1.00 55.69 214 ALA A CA 1
ATOM 1660 C C . ALA A 1 214 ? -52.418 10.972 98.692 1.00 55.69 214 ALA A C 1
ATOM 1662 O O . ALA A 1 214 ? -51.840 11.340 99.711 1.00 55.69 214 ALA A O 1
ATOM 1663 N N . LEU A 1 215 ? -51.768 10.301 97.731 1.00 54.62 215 LEU A N 1
ATOM 1664 C CA . LEU A 1 215 ? -50.346 9.922 97.846 1.00 54.62 215 LEU A CA 1
ATOM 1665 C C . LEU A 1 215 ? -49.391 11.105 97.632 1.00 54.62 215 LEU A C 1
ATOM 1667 O O . LEU A 1 215 ? -48.233 11.037 98.031 1.00 54.62 215 LEU A O 1
ATOM 1671 N N . ILE A 1 216 ? -49.879 12.198 97.043 1.00 53.66 216 ILE A N 1
ATOM 1672 C CA . ILE A 1 216 ? -49.099 13.418 96.801 1.00 53.66 216 ILE A CA 1
ATOM 1673 C C . ILE A 1 216 ? -48.994 14.270 98.084 1.00 53.66 216 ILE A C 1
ATOM 1675 O O . ILE A 1 216 ? -48.025 15.002 98.255 1.00 53.66 216 ILE A O 1
ATOM 1679 N N . ASN A 1 217 ? -49.931 14.114 99.030 1.00 46.12 217 ASN A N 1
ATOM 1680 C CA . ASN A 1 217 ? -50.025 14.950 100.236 1.00 46.12 217 ASN A CA 1
ATOM 1681 C C . ASN A 1 217 ? -49.614 14.246 101.546 1.00 46.12 217 ASN A C 1
ATOM 1683 O O . ASN A 1 217 ? -49.685 14.859 102.608 1.00 46.12 217 ASN A O 1
ATOM 1687 N N . GLY A 1 218 ? -49.184 12.980 101.502 1.00 40.91 218 GLY A N 1
ATOM 1688 C CA . GLY A 1 218 ? -48.906 12.173 102.701 1.00 40.91 218 GLY A CA 1
ATOM 1689 C C . GLY A 1 218 ? -47.450 12.131 103.180 1.00 40.91 218 GLY A C 1
ATOM 1690 O O . GLY A 1 218 ? -47.183 11.524 104.211 1.00 40.91 218 GLY A O 1
ATOM 1691 N N . HIS A 1 219 ? -46.501 12.739 102.464 1.00 39.62 219 HIS A N 1
ATOM 1692 C CA . HIS A 1 219 ? -45.090 12.746 102.873 1.00 39.62 219 HIS A CA 1
ATOM 1693 C C . HIS A 1 219 ? -44.383 14.051 102.471 1.00 39.62 219 HIS A C 1
ATOM 1695 O O . HIS A 1 219 ? -43.388 14.050 101.753 1.00 39.62 219 HIS A O 1
ATOM 1701 N N . LEU A 1 220 ? -44.879 15.195 102.958 1.00 38.56 220 LEU A N 1
ATOM 1702 C CA . LEU A 1 220 ? -44.053 16.403 103.053 1.00 38.56 220 LEU A CA 1
ATOM 1703 C C . LEU A 1 220 ? -43.289 16.403 104.382 1.00 38.56 220 LEU A C 1
ATOM 1705 O O . LEU A 1 220 ? -43.636 17.107 105.324 1.00 38.56 220 LEU A O 1
ATOM 1709 N N . SER A 1 221 ? -42.202 15.636 104.403 1.00 35.97 221 SER A N 1
ATOM 1710 C CA . SER A 1 221 ? -41.074 15.881 105.300 1.00 35.97 221 SER A CA 1
ATOM 1711 C C . SER A 1 221 ? -39.794 15.770 104.480 1.00 35.97 221 SER A C 1
ATOM 1713 O O . SER A 1 221 ? -39.284 14.678 104.259 1.00 35.97 221 SER A O 1
ATOM 1715 N N . SER A 1 222 ? -39.298 16.932 104.051 1.00 36.53 222 SER A N 1
ATOM 1716 C CA . SER A 1 222 ? -37.975 17.206 103.470 1.00 36.53 222 SER A CA 1
ATOM 1717 C C . SER A 1 222 ? -37.599 16.551 102.126 1.00 36.53 222 SER A C 1
ATOM 1719 O O . SER A 1 222 ? -37.555 15.337 101.989 1.00 36.53 222 SER A O 1
ATOM 1721 N N . LEU A 1 223 ? -37.161 17.430 101.215 1.00 32.62 223 LEU A N 1
ATOM 1722 C CA . LEU A 1 223 ? -36.408 17.220 99.969 1.00 32.62 223 LEU A CA 1
ATOM 1723 C C . LEU A 1 223 ? -37.191 17.040 98.655 1.00 32.62 223 LEU A C 1
ATOM 1725 O O . LEU A 1 223 ? -37.948 16.105 98.446 1.00 32.62 223 LEU A O 1
ATOM 1729 N N . GLN A 1 224 ? -36.824 17.945 97.740 1.00 31.53 224 GLN A N 1
ATOM 1730 C CA . GLN A 1 224 ? -36.906 17.882 96.281 1.00 31.53 224 GLN A CA 1
ATOM 1731 C C . GLN A 1 224 ? -38.277 18.123 95.638 1.00 31.53 224 GLN A C 1
ATOM 1733 O O . GLN A 1 224 ? -39.120 17.249 95.471 1.00 31.53 224 GLN A O 1
ATOM 1738 N N . THR A 1 225 ? -38.408 19.359 95.153 1.00 35.34 225 THR A N 1
ATOM 1739 C CA . THR A 1 225 ? -39.186 19.743 93.977 1.00 35.34 225 THR A CA 1
ATOM 1740 C C . THR A 1 225 ? -38.910 18.781 92.817 1.00 35.34 225 THR A C 1
ATOM 1742 O O . THR A 1 225 ? -37.963 18.980 92.057 1.00 35.34 225 THR A O 1
ATOM 1745 N N . ASN A 1 226 ? -39.730 17.744 92.672 1.00 31.73 226 ASN A N 1
ATOM 1746 C CA . ASN A 1 226 ? -39.824 16.993 91.428 1.00 31.73 226 ASN A CA 1
ATOM 1747 C C . ASN A 1 226 ? -41.053 17.492 90.659 1.00 31.73 226 ASN A C 1
ATOM 1749 O O . ASN A 1 226 ? -42.160 17.472 91.205 1.00 31.73 226 ASN A O 1
ATOM 1753 N N . PRO A 1 227 ? -40.885 17.979 89.417 1.00 37.84 227 PRO A N 1
ATOM 1754 C CA . PRO A 1 227 ? -42.002 18.465 88.633 1.00 37.84 227 PRO A CA 1
ATOM 1755 C C . PRO A 1 227 ? -42.943 17.304 88.309 1.00 37.84 227 PRO A C 1
ATOM 1757 O O . PRO A 1 227 ? -42.530 16.280 87.764 1.00 37.84 227 PRO A O 1
ATOM 1760 N N . LEU A 1 228 ? -44.221 17.485 88.648 1.00 43.44 228 LEU A N 1
ATOM 1761 C CA . LEU A 1 228 ? -45.333 16.688 88.139 1.00 43.44 228 LEU A CA 1
ATOM 1762 C C . LEU A 1 228 ? -45.261 16.701 86.605 1.00 43.44 228 LEU A C 1
ATOM 1764 O O . LEU A 1 228 ? -45.556 17.717 85.976 1.00 43.44 228 LEU A O 1
ATOM 1768 N N . LEU A 1 229 ? -44.812 15.595 86.012 1.00 46.69 229 LEU A N 1
ATOM 1769 C CA . LEU A 1 229 ? -44.748 15.449 84.562 1.00 46.69 229 LEU A CA 1
ATOM 1770 C C . LEU A 1 229 ? -46.168 15.313 83.980 1.00 46.69 229 LEU A C 1
ATOM 1772 O O . LEU A 1 229 ? -47.015 14.662 84.598 1.00 46.69 229 LEU A O 1
ATOM 1776 N N . PRO A 1 230 ? -46.433 15.926 82.812 1.00 51.34 230 PRO A N 1
ATOM 1777 C CA . PRO A 1 230 ? -47.735 15.879 82.158 1.00 51.34 230 PRO A CA 1
ATOM 1778 C C . PRO A 1 230 ? -48.097 14.461 81.698 1.00 51.34 230 PRO A C 1
ATOM 1780 O O . PRO A 1 230 ? -47.227 13.597 81.560 1.00 51.34 230 PRO A O 1
ATOM 1783 N N . ASP A 1 231 ? -49.396 14.248 81.477 1.00 53.16 231 ASP A N 1
ATOM 1784 C CA . ASP A 1 231 ? -50.023 12.967 81.141 1.00 53.16 231 ASP A CA 1
ATOM 1785 C C . ASP A 1 231 ? -49.224 12.164 80.110 1.00 53.16 231 ASP A C 1
ATOM 1787 O O . ASP A 1 231 ? -48.972 12.617 78.990 1.00 53.16 231 ASP A O 1
ATOM 1791 N N . GLN A 1 232 ? -48.838 10.942 80.484 1.00 57.47 232 GLN A N 1
ATOM 1792 C CA . GLN A 1 232 ? -48.180 10.023 79.567 1.00 57.47 232 GLN A CA 1
ATOM 1793 C C . GLN A 1 232 ? -49.247 9.245 78.806 1.00 57.47 232 GLN A C 1
ATOM 1795 O O . GLN A 1 232 ? -50.165 8.671 79.394 1.00 57.47 232 GLN A O 1
ATOM 1800 N N . LYS A 1 233 ? -49.121 9.245 77.481 1.00 50.00 233 LYS A N 1
ATOM 1801 C CA . LYS A 1 233 ? -49.942 8.423 76.600 1.00 50.00 233 LYS A CA 1
ATOM 1802 C C . LYS A 1 233 ? -49.242 7.085 76.419 1.00 50.00 233 LYS A C 1
ATOM 1804 O O . LYS A 1 233 ? -48.039 7.061 76.165 1.00 50.00 233 LYS A O 1
ATOM 1809 N N . VAL A 1 234 ? -49.969 5.985 76.569 1.00 56.97 234 VAL A N 1
ATOM 1810 C CA . VAL A 1 234 ? -49.424 4.662 76.248 1.00 56.97 234 VAL A CA 1
ATOM 1811 C C . VAL A 1 234 ? -49.187 4.616 74.734 1.00 56.97 234 VAL A C 1
ATOM 1813 O O . VAL A 1 234 ? -50.127 4.833 73.968 1.00 56.97 234 VAL A O 1
ATOM 1816 N N . CYS A 1 235 ? -47.942 4.395 74.317 1.00 46.41 235 CYS A N 1
ATOM 1817 C CA . CYS A 1 235 ? -47.545 4.240 72.916 1.00 46.41 235 CYS A CA 1
ATOM 1818 C C . CYS A 1 235 ? -47.515 2.761 72.531 1.00 46.41 235 CYS A C 1
ATOM 1820 O O . CYS A 1 235 ? -46.984 1.967 73.341 1.00 46.41 235 CYS A O 1
#

pLDDT: mean 71.37, std 11.48, range [31.53, 89.56]

InterPro domains:
  IPR001781 Zinc finger, LIM-type [PF00412] (157-210)
  IPR001781 Zinc finger, LIM-type [PS00478] (157-192)
  IPR001781 Zinc finger, LIM-type [PS50023] (155-217)
  IPR001781 Zinc finger, LIM-type [SM00132] (156-210)
  IPR050945 LMO/RBTN Transcription Factors [PTHR45787] (141-234)

Radius of gyration: 77.16 Å; chains: 1; bounding box: 133×34×216 Å

Secondary structure (DSSP, 8-state):
-HHHHHHHHHHHHHHHHHHHHHHHHHHHHHHHHHHHHHHHHHHHHHHHHHHHHHHHHHHHHHHHHHHHHHHHHHHHHHHHHHHHHHHHHHHHHHHHHHHHHHHHHHHHHHHHHHHHHHHHHHHHHHHHHHHHHHHHHHHHHHHHHHHHHTS-S--B-TTT-PBPPTTS-EEEETTEEEETTT-B-TTT-PBP-TT-EEEEETTEEEEGGG--TTTTSS--SS---------EEP-

Sequence (235 aa):
VNLQVNVQVNVQVNVQVNLQVNVQVNVQVNLQVNVQVNLQVNLQVNVQVNVQVNLQVNLQVNVQVNLQVNVQVNVQVNVQVNLQVNVQVNLQVNVQVNVQVNLQVNVQVNLQVNVQVNVQVNLQVNVQVNLQVNMMLMVVFLCLLSSSRLFGNSGACSACGQSIPASELVMRAQGNVYHLKCFTCSTCRNRLVPGDRFHYINGSLFCEHDRPTALINGHLSSLQTNPLLPDQKVC

Foldseek 3Di:
DVVVVVVVVVCCCCVCCVCCCVVCCCVVVVCCCVVVVCCCCVCCVCVVCVVVCCCCCVCCVCVVVVCCVVVVVVVCCCVVVVCCCVVVVCCCVVVVCCVVVCCCCCVVVVCVVVVCCCVCCCCCCVVVVVVVVVVVVVVVVVVVVVVLVVFDPFQQALQPRHTDHSPADWFDDPHHTHHQQRCAAPPPRHGADAFFWWDDDPSGIHGPVCPCPPVVPPDPDDDDDDDPDDTDGGD

Organism: Oncorhynchus kisutch (NCBI:txid8019)